Protein AF-A0A7S1DEN4-F1 (afdb_monomer_lite)

InterPro domains:
  IPR036259 MFS transporter superfamily [SSF103473] (35-207)
  IPR039309 Biopterin transporter family [PF03092] (2-130)
  IPR039309 Biopterin transporter family [PTHR31585] (5-153)

Structure (mmCIF, N/CA/C/O backbone):
data_AF-A0A7S1DEN4-F1
#
_entry.id   AF-A0A7S1DEN4-F1
#
loop_
_atom_site.group_PDB
_atom_site.id
_atom_site.type_symbol
_atom_site.label_atom_id
_atom_site.label_alt_id
_atom_site.label_comp_id
_atom_site.label_asym_id
_atom_site.label_entity_id
_atom_site.label_seq_id
_atom_site.pdbx_PDB_ins_code
_atom_site.Cartn_x
_atom_site.Cartn_y
_atom_site.Cartn_z
_atom_site.occupancy
_atom_site.B_iso_or_equiv
_atom_site.auth_seq_id
_atom_site.auth_comp_id
_atom_site.auth_asym_id
_atom_site.auth_atom_id
_atom_site.pdbx_PDB_model_num
ATOM 1 N N . LEU A 1 1 ? 9.734 11.706 -12.135 1.00 51.62 1 LEU A N 1
ATOM 2 C CA . LEU A 1 1 ? 8.332 11.669 -12.622 1.00 51.62 1 LEU A CA 1
ATOM 3 C C . LEU A 1 1 ? 7.651 10.326 -12.420 1.00 51.62 1 LEU A C 1
ATOM 5 O O . LEU A 1 1 ? 6.645 10.281 -11.731 1.00 51.62 1 LEU A O 1
ATOM 9 N N . MET A 1 2 ? 8.182 9.238 -12.982 1.00 60.72 2 MET A N 1
ATOM 10 C CA . MET A 1 2 ? 7.549 7.911 -12.904 1.00 60.72 2 MET A CA 1
ATOM 11 C C . MET A 1 2 ? 7.396 7.382 -11.471 1.00 60.72 2 MET A C 1
ATOM 13 O O . MET A 1 2 ? 6.381 6.773 -11.152 1.00 60.72 2 MET A O 1
ATOM 17 N N . GLY A 1 3 ? 8.324 7.756 -10.583 1.00 64.12 3 GLY A N 1
ATOM 18 C CA . GLY A 1 3 ? 8.219 7.508 -9.142 1.00 64.12 3 GLY A CA 1
ATOM 19 C C . GLY A 1 3 ? 7.031 8.196 -8.450 1.00 64.12 3 GLY A C 1
ATOM 20 O O . GLY A 1 3 ? 6.500 7.667 -7.484 1.00 64.12 3 GLY A O 1
ATOM 21 N N . ALA A 1 4 ? 6.575 9.356 -8.938 1.00 65.38 4 ALA A N 1
ATOM 22 C CA . ALA A 1 4 ? 5.413 10.041 -8.358 1.00 65.38 4 ALA A CA 1
ATOM 23 C C . ALA A 1 4 ? 4.103 9.332 -8.736 1.00 65.38 4 ALA A C 1
ATOM 25 O O . ALA A 1 4 ? 3.190 9.214 -7.919 1.00 65.38 4 ALA A O 1
ATOM 26 N N . ILE A 1 5 ? 4.039 8.798 -9.960 1.00 72.00 5 ILE A N 1
ATOM 27 C CA . ILE A 1 5 ? 2.914 7.982 -10.422 1.00 72.00 5 ILE A CA 1
ATOM 28 C C . ILE A 1 5 ? 2.877 6.674 -9.630 1.00 72.00 5 ILE A C 1
ATOM 30 O O . ILE A 1 5 ? 1.841 6.334 -9.072 1.00 72.00 5 ILE A O 1
ATOM 34 N N . SER A 1 6 ? 4.007 5.977 -9.485 1.00 76.94 6 SER A N 1
ATOM 35 C CA . SER A 1 6 ? 4.041 4.737 -8.704 1.00 76.94 6 SER A CA 1
ATOM 36 C C . SER A 1 6 ? 3.792 4.943 -7.208 1.00 76.94 6 SER A C 1
ATOM 38 O O . SER A 1 6 ? 3.251 4.046 -6.574 1.00 76.94 6 SER A O 1
ATOM 40 N N . ALA A 1 7 ? 4.121 6.110 -6.642 1.00 77.88 7 ALA A N 1
ATOM 41 C CA . ALA A 1 7 ? 3.844 6.443 -5.242 1.00 77.88 7 ALA A CA 1
ATOM 42 C C . ALA A 1 7 ? 2.415 6.968 -4.992 1.00 77.88 7 ALA A C 1
ATOM 44 O O . ALA A 1 7 ? 2.010 7.122 -3.841 1.00 77.88 7 ALA A O 1
ATOM 45 N N . THR A 1 8 ? 1.626 7.208 -6.046 1.00 83.31 8 THR A N 1
ATOM 46 C CA . THR A 1 8 ? 0.233 7.685 -5.945 1.00 83.31 8 THR A CA 1
ATOM 47 C C . THR A 1 8 ? -0.640 6.849 -4.991 1.00 83.31 8 THR A C 1
ATOM 49 O O . THR A 1 8 ? -1.390 7.460 -4.225 1.00 83.31 8 THR A O 1
ATOM 52 N N . PRO A 1 9 ? -0.532 5.501 -4.936 1.00 85.38 9 PRO A N 1
ATOM 53 C CA . PRO A 1 9 ? -1.281 4.674 -3.990 1.00 85.38 9 PRO A CA 1
ATOM 54 C C . PRO A 1 9 ? -1.141 5.086 -2.520 1.00 85.38 9 PRO A C 1
ATOM 56 O O . PRO A 1 9 ? -2.118 5.063 -1.774 1.00 85.38 9 PRO A O 1
ATOM 59 N N . TRP A 1 10 ? 0.045 5.536 -2.111 1.00 85.56 10 TRP A N 1
ATOM 60 C CA . TRP A 1 10 ? 0.297 5.988 -0.743 1.00 85.56 10 TRP A CA 1
ATOM 61 C C . TRP A 1 10 ? -0.462 7.269 -0.401 1.00 85.56 10 TRP A C 1
ATOM 63 O O . TRP A 1 10 ? -0.930 7.428 0.724 1.00 85.56 10 TRP A O 1
ATOM 73 N N . ALA A 1 11 ? -0.630 8.165 -1.374 1.00 83.44 11 ALA A N 1
ATOM 74 C CA . ALA A 1 11 ? -1.365 9.412 -1.190 1.00 83.44 11 ALA A CA 1
ATOM 75 C C . ALA A 1 11 ? -2.890 9.196 -1.186 1.00 83.44 11 ALA A C 1
ATOM 77 O O . ALA A 1 11 ? -3.609 9.861 -0.443 1.00 83.44 11 ALA A O 1
ATOM 78 N N . ILE A 1 12 ? -3.392 8.229 -1.964 1.00 86.81 12 ILE A N 1
ATOM 79 C CA . ILE A 1 12 ? -4.825 7.885 -1.996 1.00 86.81 12 ILE A CA 1
ATOM 80 C C . ILE A 1 12 ? -5.245 6.962 -0.842 1.00 86.81 12 ILE A C 1
ATOM 82 O O . ILE A 1 12 ? -6.435 6.665 -0.730 1.00 86.81 12 ILE A O 1
ATOM 86 N N . LYS A 1 13 ? -4.320 6.514 0.028 1.00 87.25 13 LYS A N 1
ATOM 87 C CA . LYS A 1 13 ? -4.615 5.525 1.081 1.00 87.25 13 LYS A CA 1
ATOM 88 C C . LYS A 1 13 ? -5.817 5.923 1.940 1.00 87.25 13 LYS A C 1
ATOM 90 O O . LYS A 1 13 ? -6.691 5.104 2.188 1.00 87.25 13 LYS A O 1
ATOM 95 N N . GLY A 1 14 ? -5.953 7.206 2.283 1.00 85.19 14 GLY A N 1
ATOM 96 C CA . GLY A 1 14 ? -7.115 7.696 3.032 1.00 85.19 14 GLY A CA 1
ATOM 97 C C . GLY A 1 14 ? -8.456 7.385 2.353 1.00 85.19 14 GLY A C 1
ATOM 98 O O . GLY A 1 14 ? -9.407 6.997 3.025 1.00 85.19 14 GLY A O 1
ATOM 99 N N . ALA A 1 15 ? -8.530 7.495 1.023 1.00 87.69 15 ALA A N 1
ATOM 100 C CA . ALA A 1 15 ? -9.745 7.188 0.269 1.00 87.69 15 ALA A CA 1
ATOM 101 C C . ALA A 1 15 ? -10.024 5.679 0.236 1.00 87.69 15 ALA A C 1
ATOM 103 O O . ALA A 1 15 ? -11.175 5.268 0.363 1.00 87.69 15 ALA A O 1
ATOM 104 N N . ILE A 1 16 ? -8.975 4.855 0.130 1.00 88.56 16 ILE A N 1
ATOM 105 C CA . ILE A 1 16 ? -9.087 3.391 0.208 1.00 88.56 16 ILE A CA 1
ATOM 106 C C . ILE A 1 16 ? -9.681 2.981 1.561 1.00 88.56 16 ILE A C 1
ATOM 108 O O . ILE A 1 16 ? -10.601 2.169 1.590 1.00 88.56 16 ILE A O 1
ATOM 112 N N . GLY A 1 17 ? -9.226 3.601 2.654 1.00 87.44 17 GLY A N 1
ATOM 113 C CA . GLY A 1 17 ? -9.738 3.350 4.006 1.00 87.44 17 GLY A CA 1
ATOM 114 C C . GLY A 1 17 ? -11.220 3.691 4.152 1.00 87.44 17 GLY A C 1
ATOM 115 O O . GLY A 1 17 ? -12.005 2.886 4.647 1.00 87.44 17 GLY A O 1
ATOM 116 N N . VAL A 1 18 ? -11.634 4.852 3.632 1.00 87.75 18 VAL A N 1
ATOM 117 C CA . VAL A 1 18 ? -13.052 5.246 3.610 1.00 87.75 18 VAL A CA 1
ATOM 118 C C . VAL A 1 18 ? -13.895 4.239 2.825 1.00 87.75 18 VAL A C 1
ATOM 120 O O . VAL A 1 18 ? -14.985 3.880 3.265 1.00 87.75 18 VAL A O 1
ATOM 123 N N . VAL A 1 19 ? -13.400 3.757 1.682 1.00 87.75 19 VAL A N 1
ATOM 124 C CA . VAL A 1 19 ? -14.105 2.759 0.866 1.00 87.75 19 VAL A CA 1
ATOM 125 C C . VAL A 1 19 ? -14.211 1.416 1.589 1.00 87.75 19 VAL A C 1
ATOM 127 O O . VAL A 1 19 ? -15.296 0.837 1.601 1.00 87.75 19 VAL A O 1
ATOM 130 N N . SER A 1 20 ? -13.132 0.928 2.206 1.00 87.44 20 SER A N 1
ATOM 131 C CA . SER A 1 20 ? -13.134 -0.353 2.925 1.00 87.44 20 SER A CA 1
ATOM 132 C C . SER A 1 20 ? -14.036 -0.338 4.162 1.00 87.44 20 SER A C 1
ATOM 134 O O . SER A 1 20 ? -14.727 -1.316 4.456 1.00 87.44 20 SER A O 1
ATOM 136 N N . ASP A 1 21 ? -14.085 0.792 4.870 1.00 86.38 21 ASP A N 1
ATOM 137 C CA . ASP A 1 21 ? -14.956 0.940 6.035 1.00 86.38 21 ASP A CA 1
ATOM 138 C C . ASP A 1 21 ? -16.426 1.112 5.621 1.00 86.38 21 ASP A C 1
ATOM 140 O O . ASP A 1 21 ? -17.319 0.587 6.284 1.00 86.38 21 ASP A O 1
ATOM 144 N N . ALA A 1 22 ? -16.699 1.792 4.502 1.00 84.56 22 ALA A N 1
ATOM 145 C CA . ALA A 1 22 ? -18.062 2.018 4.028 1.00 84.56 22 ALA A CA 1
ATOM 146 C C . ALA A 1 22 ? -18.677 0.812 3.309 1.00 84.56 22 ALA A C 1
ATOM 148 O O . ALA A 1 22 ? -19.899 0.671 3.327 1.00 84.56 22 ALA A O 1
ATOM 149 N N . TYR A 1 23 ? -17.882 -0.038 2.654 1.00 86.00 23 TYR A N 1
ATOM 150 C CA . TYR A 1 23 ? -18.390 -1.166 1.874 1.00 86.00 23 TYR A CA 1
ATOM 151 C C . TYR A 1 23 ? -17.723 -2.488 2.284 1.00 86.00 23 TYR A C 1
ATOM 153 O O . TYR A 1 23 ? -16.549 -2.700 1.999 1.00 86.00 23 TYR A O 1
ATOM 161 N N . PRO A 1 24 ? -18.454 -3.431 2.905 1.00 84.31 24 PRO A N 1
ATOM 162 C CA . PRO A 1 24 ? -17.909 -4.742 3.225 1.00 84.31 24 PRO A CA 1
ATOM 163 C C . PRO A 1 24 ? -17.879 -5.642 1.983 1.00 84.31 24 PRO A C 1
ATOM 165 O O . PRO A 1 24 ? -18.891 -6.224 1.576 1.00 84.31 24 PRO A O 1
ATOM 168 N N . LEU A 1 25 ? -16.697 -5.819 1.395 1.00 81.81 25 LEU A N 1
ATOM 169 C CA . LEU A 1 25 ? -16.490 -6.730 0.272 1.00 81.81 25 LEU A CA 1
ATOM 170 C C . LEU A 1 25 ? -16.516 -8.190 0.761 1.00 81.81 25 LEU A C 1
ATOM 172 O O . LEU A 1 25 ? -15.849 -8.547 1.728 1.00 81.81 25 LEU A O 1
ATOM 176 N N . LEU A 1 26 ? -17.304 -9.059 0.118 1.00 78.12 26 LEU A N 1
ATOM 177 C CA . LEU A 1 26 ? -17.472 -10.478 0.506 1.00 78.12 26 LEU A CA 1
ATOM 178 C C . LEU A 1 26 ? -17.896 -10.697 1.981 1.00 78.12 26 LEU A C 1
ATOM 180 O O . LEU A 1 26 ? -17.748 -11.791 2.529 1.00 78.12 26 LEU A O 1
ATOM 184 N N . GLY A 1 27 ? -18.475 -9.672 2.618 1.00 75.69 27 GLY A N 1
ATOM 185 C CA . GLY A 1 27 ? -18.885 -9.702 4.023 1.00 75.69 27 GLY A CA 1
ATOM 186 C C . GLY A 1 27 ? -17.762 -9.426 5.027 1.00 75.69 27 GLY A C 1
ATOM 187 O O . GLY A 1 27 ? -17.975 -9.660 6.210 1.00 75.69 27 GLY A O 1
ATOM 188 N N . TYR A 1 28 ? -16.605 -8.938 4.578 1.00 80.31 28 TYR A N 1
ATOM 189 C CA . TYR A 1 28 ? -15.490 -8.483 5.414 1.00 80.31 28 TYR A CA 1
ATOM 190 C C . TYR A 1 28 ? -15.140 -7.038 5.049 1.00 80.31 28 TYR A C 1
ATOM 192 O O . TYR A 1 28 ? -15.218 -6.667 3.879 1.00 80.31 28 TYR A O 1
ATOM 200 N N . HIS A 1 29 ? -14.760 -6.222 6.031 1.00 79.25 29 HIS A N 1
ATOM 201 C CA . HIS A 1 29 ? -14.374 -4.830 5.775 1.00 79.25 29 HIS A CA 1
ATOM 202 C C . HIS A 1 29 ? -12.907 -4.702 5.368 1.00 79.25 29 HIS A C 1
ATOM 204 O O . HIS A 1 29 ? -12.557 -3.796 4.624 1.00 79.25 29 HIS A O 1
ATOM 210 N N . LYS A 1 30 ? -12.038 -5.606 5.836 1.00 85.38 30 LYS A N 1
ATOM 211 C CA . LYS A 1 30 ? -10.584 -5.468 5.687 1.00 85.38 30 LYS A CA 1
ATOM 212 C C . LYS A 1 30 ? -9.963 -6.693 5.017 1.00 85.38 30 LYS A C 1
ATOM 214 O O . LYS A 1 30 ? -9.248 -6.551 4.028 1.00 85.38 30 LYS A O 1
ATOM 219 N N . SER A 1 31 ? -10.287 -7.905 5.476 1.00 85.81 31 SER A N 1
ATOM 220 C CA . SER A 1 31 ? -9.635 -9.136 4.984 1.00 85.81 31 SER A CA 1
ATOM 221 C C . SER A 1 31 ? -9.841 -9.389 3.488 1.00 85.81 31 SER A C 1
ATOM 223 O O . SER A 1 31 ? -8.920 -9.803 2.790 1.00 85.81 31 SER A O 1
ATOM 225 N N . SER A 1 32 ? -11.046 -9.143 2.975 1.00 86.38 32 SER A N 1
ATOM 226 C CA . SER A 1 32 ? -11.383 -9.333 1.558 1.00 86.38 32 SER A CA 1
ATOM 227 C C . SER A 1 32 ? -10.615 -8.377 0.648 1.00 86.38 32 SER A C 1
ATOM 229 O O . SER A 1 32 ? -10.106 -8.799 -0.387 1.00 86.38 32 SER A O 1
ATOM 231 N N . TYR A 1 33 ? -10.476 -7.117 1.062 1.00 88.94 33 TYR A N 1
ATOM 232 C CA . TYR A 1 33 ? -9.681 -6.122 0.350 1.00 88.94 33 TYR A CA 1
ATOM 233 C C . TYR A 1 33 ? -8.208 -6.511 0.303 1.00 88.94 33 TYR A C 1
ATOM 235 O O . TYR A 1 33 ? -7.644 -6.513 -0.787 1.00 88.94 33 TYR A O 1
ATOM 243 N N . ILE A 1 34 ? -7.622 -6.913 1.440 1.00 89.62 34 ILE A N 1
ATOM 244 C CA . ILE A 1 34 ? -6.228 -7.384 1.508 1.00 89.62 34 ILE A CA 1
ATOM 245 C C . ILE A 1 34 ? -6.004 -8.555 0.545 1.00 89.62 34 ILE A C 1
ATOM 247 O O . ILE A 1 34 ? -5.053 -8.536 -0.226 1.00 89.62 34 ILE A O 1
ATOM 251 N N . LEU A 1 35 ? -6.899 -9.548 0.525 1.00 90.06 35 LEU A N 1
ATOM 252 C CA . LEU A 1 35 ? -6.774 -10.686 -0.392 1.00 90.06 35 LEU A CA 1
ATOM 253 C C . LEU A 1 35 ? -6.844 -10.258 -1.863 1.00 90.06 35 LEU A C 1
ATOM 255 O O . LEU A 1 35 ? -6.043 -10.720 -2.673 1.00 90.06 35 LEU A O 1
ATOM 259 N N . CYS A 1 36 ? -7.776 -9.370 -2.219 1.00 90.81 36 CYS A N 1
ATOM 260 C CA . CYS A 1 36 ? -7.908 -8.882 -3.589 1.00 90.81 36 CYS A CA 1
ATOM 261 C C . CYS A 1 36 ? -6.662 -8.116 -4.047 1.00 90.81 36 CYS A C 1
ATOM 263 O O . CYS A 1 36 ? -6.140 -8.397 -5.126 1.00 90.81 36 CYS A O 1
ATOM 265 N N . VAL A 1 37 ? -6.171 -7.173 -3.239 1.00 92.12 37 VAL A N 1
ATOM 266 C CA . VAL A 1 37 ? -4.985 -6.388 -3.608 1.00 92.12 37 VAL A CA 1
ATOM 267 C C . VAL A 1 37 ? -3.716 -7.231 -3.596 1.00 92.12 37 VAL A C 1
ATOM 269 O O . VAL A 1 37 ? -2.866 -7.016 -4.453 1.00 92.12 37 VAL A O 1
ATOM 272 N N . ALA A 1 38 ? -3.622 -8.235 -2.718 1.00 91.88 38 ALA A N 1
ATOM 273 C CA . ALA A 1 38 ? -2.491 -9.155 -2.678 1.00 91.88 38 ALA A CA 1
ATOM 274 C C . ALA A 1 38 ? -2.361 -9.963 -3.971 1.00 91.88 38 ALA A C 1
ATOM 276 O O . ALA A 1 38 ? -1.273 -10.085 -4.527 1.00 91.88 38 ALA A O 1
ATOM 277 N N . VAL A 1 39 ? -3.477 -10.462 -4.513 1.00 92.31 39 VAL A N 1
ATOM 278 C CA . VAL A 1 39 ? -3.475 -11.163 -5.807 1.00 92.31 39 VAL A CA 1
ATOM 279 C C . VAL A 1 39 ? -3.039 -10.227 -6.936 1.00 92.31 39 VAL A C 1
ATOM 281 O O . VAL A 1 39 ? -2.217 -10.609 -7.768 1.00 92.31 39 VAL A O 1
ATOM 284 N N . VAL A 1 40 ? -3.563 -8.997 -6.960 1.00 92.69 40 VAL A N 1
ATOM 285 C CA . VAL A 1 40 ? -3.251 -8.012 -8.008 1.00 92.69 40 VAL A CA 1
ATOM 286 C C . VAL A 1 40 ? -1.785 -7.580 -7.958 1.00 92.69 40 VAL A C 1
ATOM 288 O O . VAL A 1 40 ? -1.119 -7.569 -8.992 1.00 92.69 40 VAL A O 1
ATOM 291 N N . GLY A 1 41 ? -1.262 -7.243 -6.780 1.00 90.12 41 GLY A N 1
ATOM 292 C CA . GLY A 1 41 ? 0.120 -6.796 -6.644 1.00 90.12 41 GLY A CA 1
ATOM 293 C C . GLY A 1 41 ? 1.133 -7.935 -6.778 1.00 90.12 41 GLY A C 1
ATOM 294 O O . GLY A 1 41 ? 2.137 -7.757 -7.466 1.00 90.12 41 GLY A O 1
ATOM 295 N N . THR A 1 42 ? 0.822 -9.147 -6.303 1.00 91.94 42 THR A N 1
ATOM 296 C CA . THR A 1 42 ? 1.636 -10.346 -6.581 1.00 91.94 42 THR A CA 1
ATOM 297 C C . THR A 1 42 ? 1.716 -10.617 -8.085 1.00 91.94 42 THR A C 1
ATOM 299 O O . THR A 1 42 ? 2.799 -10.891 -8.606 1.00 91.94 42 THR A O 1
ATOM 302 N N . ALA A 1 43 ? 0.599 -10.497 -8.814 1.00 92.38 43 ALA A N 1
ATOM 303 C CA . ALA A 1 43 ? 0.605 -10.614 -10.270 1.00 92.38 43 ALA A CA 1
ATOM 304 C C . ALA A 1 43 ? 1.451 -9.509 -10.924 1.00 92.38 43 ALA A C 1
ATOM 306 O O . ALA A 1 43 ? 2.218 -9.791 -11.841 1.00 92.38 43 ALA A O 1
ATOM 307 N N . ALA A 1 44 ? 1.381 -8.270 -10.427 1.00 91.31 44 ALA A N 1
ATOM 308 C CA . ALA A 1 44 ? 2.218 -7.175 -10.914 1.00 91.31 44 ALA A CA 1
ATOM 309 C C . ALA A 1 44 ? 3.717 -7.418 -10.658 1.00 91.31 44 ALA A C 1
ATOM 311 O O . ALA A 1 44 ? 4.525 -7.181 -11.555 1.00 91.31 44 ALA A O 1
ATOM 312 N N . PHE A 1 45 ? 4.094 -7.956 -9.492 1.00 90.19 45 PHE A N 1
ATOM 313 C CA . PHE A 1 45 ? 5.466 -8.389 -9.205 1.00 90.19 45 PHE A CA 1
ATOM 314 C C . PHE A 1 45 ? 5.919 -9.518 -10.135 1.00 90.19 45 PHE A C 1
ATOM 316 O O . PHE A 1 45 ? 7.042 -9.479 -10.633 1.00 90.19 45 PHE A O 1
ATOM 323 N N . ALA A 1 46 ? 5.053 -10.492 -10.423 1.00 90.50 46 ALA A N 1
ATOM 324 C CA . ALA A 1 46 ? 5.371 -11.583 -11.342 1.00 90.50 46 ALA A CA 1
ATOM 325 C C . ALA A 1 46 ? 5.570 -11.078 -12.780 1.00 90.50 46 ALA A C 1
ATOM 327 O O . ALA A 1 46 ? 6.493 -11.513 -13.468 1.00 90.50 46 ALA A O 1
ATOM 328 N N . LEU A 1 47 ? 4.757 -10.113 -13.220 1.00 90.44 47 LEU A N 1
ATOM 329 C CA . LEU A 1 47 ? 4.927 -9.447 -14.512 1.00 90.44 47 LEU A CA 1
ATOM 330 C C . LEU A 1 47 ? 6.221 -8.621 -14.558 1.00 90.44 47 LEU A C 1
ATOM 332 O O . LEU A 1 47 ? 6.929 -8.688 -15.557 1.00 90.44 47 LEU A O 1
ATOM 336 N N . LEU A 1 48 ? 6.567 -7.906 -13.480 1.00 87.38 48 LEU A N 1
ATOM 337 C CA . LEU A 1 48 ? 7.846 -7.189 -13.346 1.00 87.38 48 LEU A CA 1
ATOM 338 C C . LEU A 1 48 ? 9.060 -8.127 -13.412 1.00 87.38 48 LEU A C 1
ATOM 340 O O . LEU A 1 48 ? 10.106 -7.746 -13.931 1.00 87.38 48 LEU A O 1
ATOM 344 N N . ALA A 1 49 ? 8.920 -9.342 -12.882 1.00 86.81 49 ALA A N 1
ATOM 345 C CA . ALA A 1 49 ? 9.976 -10.344 -12.838 1.00 86.81 49 ALA A CA 1
ATOM 346 C C . ALA A 1 49 ? 10.134 -11.128 -14.157 1.00 86.81 49 ALA A C 1
ATOM 348 O O . ALA A 1 49 ? 11.236 -11.572 -14.479 1.00 86.81 49 ALA A O 1
ATOM 349 N N . GLY A 1 50 ? 9.037 -11.339 -14.893 1.00 84.25 50 GLY A N 1
ATOM 350 C CA . GLY A 1 50 ? 8.998 -12.201 -16.079 1.00 84.25 50 GLY A CA 1
ATOM 351 C C . GLY A 1 50 ? 8.989 -11.478 -17.427 1.00 84.25 50 GLY A C 1
ATOM 352 O O . GLY A 1 50 ? 9.370 -12.082 -18.428 1.00 84.25 50 GLY A O 1
ATOM 353 N N . LEU A 1 51 ? 8.548 -10.217 -17.486 1.00 84.00 51 LEU A N 1
ATOM 354 C CA . LEU A 1 51 ? 8.512 -9.448 -18.731 1.00 84.00 51 LEU A CA 1
ATOM 355 C C . LEU A 1 51 ? 9.759 -8.583 -18.890 1.00 84.00 51 LEU A C 1
ATOM 357 O O . LEU A 1 51 ? 10.219 -7.938 -17.948 1.00 84.00 51 LEU A O 1
ATOM 361 N N . ASP A 1 52 ? 10.256 -8.513 -20.124 1.00 79.69 52 ASP A N 1
ATOM 362 C CA . ASP A 1 52 ? 11.294 -7.557 -20.483 1.00 79.69 52 ASP A CA 1
ATOM 363 C C . ASP A 1 52 ? 10.665 -6.170 -20.666 1.00 79.69 52 ASP A C 1
ATOM 365 O O . ASP A 1 52 ? 9.842 -5.937 -21.561 1.00 79.69 52 ASP A O 1
ATOM 369 N N . ILE A 1 53 ? 10.971 -5.253 -19.748 1.00 78.56 53 ILE A N 1
ATOM 370 C CA . ILE A 1 53 ? 10.283 -3.966 -19.665 1.00 78.56 53 ILE A CA 1
ATOM 371 C C . ILE A 1 53 ? 10.959 -2.970 -20.597 1.00 78.56 53 ILE A C 1
ATOM 373 O O . ILE A 1 53 ? 11.856 -2.226 -20.218 1.00 78.56 53 ILE A O 1
ATOM 377 N N . SER A 1 54 ? 10.470 -2.933 -21.831 1.00 74.44 54 SER A N 1
ATOM 378 C CA . SER A 1 54 ? 10.953 -2.024 -22.873 1.00 74.44 54 SER A CA 1
ATOM 379 C C . SER A 1 54 ? 10.396 -0.600 -22.761 1.00 74.44 54 SER A C 1
ATOM 381 O O . SER A 1 54 ? 10.968 0.334 -23.320 1.00 74.44 54 SER A O 1
ATOM 383 N N . SER A 1 55 ? 9.286 -0.409 -22.035 1.00 81.62 55 SER A N 1
ATOM 384 C CA . SER A 1 55 ? 8.623 0.890 -21.880 1.00 81.62 55 SER A CA 1
ATOM 385 C C . SER A 1 55 ? 8.640 1.373 -20.425 1.00 81.62 55 SER A C 1
ATOM 387 O O . SER A 1 55 ? 8.062 0.711 -19.555 1.00 81.62 55 SER A O 1
ATOM 389 N N . PRO A 1 56 ? 9.190 2.571 -20.145 1.00 78.69 56 PRO A N 1
ATOM 390 C CA . PRO A 1 56 ? 9.152 3.172 -18.810 1.00 78.69 56 PRO A CA 1
ATOM 391 C C . PRO A 1 56 ? 7.718 3.376 -18.278 1.00 78.69 56 PRO A C 1
ATOM 393 O O . PRO A 1 56 ? 7.455 3.289 -17.074 1.00 78.69 56 PRO A O 1
ATOM 396 N N . THR A 1 57 ? 6.748 3.585 -19.173 1.00 79.38 57 THR A N 1
ATOM 397 C CA . THR A 1 57 ? 5.327 3.716 -18.816 1.00 79.38 57 THR A CA 1
ATOM 398 C C . THR A 1 57 ? 4.769 2.404 -18.275 1.00 79.38 57 THR A C 1
ATOM 400 O O . THR A 1 57 ? 4.064 2.405 -17.268 1.00 79.38 57 THR A O 1
ATOM 403 N N . MET A 1 58 ? 5.139 1.276 -18.889 1.00 82.94 58 MET A N 1
ATOM 404 C CA . MET A 1 58 ? 4.733 -0.050 -18.422 1.00 82.94 58 MET A CA 1
ATOM 405 C C . MET A 1 58 ? 5.318 -0.355 -17.038 1.00 82.94 58 MET A C 1
ATOM 407 O O . MET A 1 58 ? 4.582 -0.804 -16.162 1.00 82.94 58 MET A O 1
ATOM 411 N N . ALA A 1 59 ? 6.596 -0.019 -16.805 1.00 84.94 59 ALA A N 1
ATOM 412 C CA . ALA A 1 59 ? 7.212 -0.126 -15.479 1.00 84.94 59 ALA A CA 1
ATOM 413 C C . ALA A 1 59 ? 6.406 0.653 -14.430 1.00 84.94 59 ALA A C 1
ATOM 415 O O . ALA A 1 59 ? 6.075 0.126 -13.373 1.00 84.94 59 ALA A O 1
ATOM 416 N N . SER A 1 60 ? 6.046 1.898 -14.746 1.00 84.25 60 SER A N 1
ATOM 417 C CA . SER A 1 60 ? 5.322 2.793 -13.834 1.00 84.25 60 SER A CA 1
ATOM 418 C C . SER A 1 60 ? 3.952 2.250 -13.441 1.00 84.25 60 SER A C 1
ATOM 420 O O . SER A 1 60 ? 3.569 2.341 -12.277 1.00 84.25 60 SER A O 1
ATOM 422 N N . VAL A 1 61 ? 3.223 1.667 -14.396 1.00 85.44 61 VAL A N 1
ATOM 423 C CA . VAL A 1 61 ? 1.909 1.058 -14.151 1.00 85.44 61 VAL A CA 1
ATOM 424 C C . VAL A 1 61 ? 2.040 -0.191 -13.280 1.00 85.44 61 VAL A C 1
ATOM 426 O O . VAL A 1 61 ? 1.284 -0.352 -12.326 1.00 85.44 61 VAL A O 1
ATOM 429 N N . LEU A 1 62 ? 3.020 -1.056 -13.548 1.00 89.56 62 LEU A N 1
ATOM 430 C CA . LEU A 1 62 ? 3.251 -2.235 -12.710 1.00 89.56 62 LEU A CA 1
ATOM 431 C C . LEU A 1 62 ? 3.679 -1.837 -11.292 1.00 89.56 62 LEU A C 1
ATOM 433 O O . LEU A 1 62 ? 3.153 -2.377 -10.321 1.00 89.56 62 LEU A O 1
ATOM 437 N N . PHE A 1 63 ? 4.550 -0.833 -11.159 1.00 89.44 63 PHE A N 1
ATOM 438 C CA . PHE A 1 63 ? 4.920 -0.279 -9.859 1.00 89.44 63 PHE A CA 1
ATOM 439 C C . PHE A 1 63 ? 3.751 0.392 -9.138 1.00 89.44 63 PHE A C 1
ATOM 441 O O . PHE A 1 63 ? 3.700 0.362 -7.912 1.00 89.44 63 PHE A O 1
ATOM 448 N N . PHE A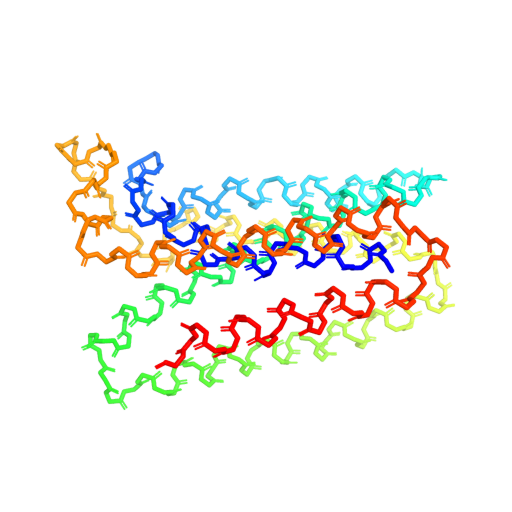 1 64 ? 2.808 0.994 -9.861 1.00 89.62 64 PHE A N 1
ATOM 449 C CA . PHE A 1 64 ? 1.581 1.504 -9.258 1.00 89.62 64 PHE A CA 1
ATOM 450 C C . PHE A 1 64 ? 0.785 0.365 -8.612 1.00 89.62 64 PHE A C 1
ATOM 452 O O . PHE A 1 64 ? 0.372 0.498 -7.465 1.00 89.62 64 PHE A O 1
ATOM 459 N N . PHE A 1 65 ? 0.618 -0.774 -9.289 1.00 91.06 65 PHE A N 1
ATOM 460 C CA . PHE A 1 65 ? -0.110 -1.914 -8.721 1.00 91.06 65 PHE A CA 1
ATOM 461 C C . PHE A 1 65 ? 0.606 -2.560 -7.530 1.00 91.06 65 PHE A C 1
ATOM 463 O O . PHE A 1 65 ? -0.054 -2.910 -6.553 1.00 91.06 65 PHE A O 1
ATOM 470 N N . THR A 1 66 ? 1.936 -2.668 -7.557 1.00 90.94 66 THR A N 1
ATOM 471 C CA . THR A 1 66 ? 2.686 -3.178 -6.397 1.00 90.94 66 THR A CA 1
ATOM 472 C C . THR A 1 66 ? 2.614 -2.220 -5.209 1.00 90.94 66 THR A C 1
ATOM 474 O O . THR A 1 66 ? 2.363 -2.647 -4.086 1.00 90.94 66 THR A O 1
ATOM 477 N N . ASN A 1 67 ? 2.733 -0.907 -5.434 1.00 91.25 67 ASN A N 1
ATOM 478 C CA . ASN A 1 67 ? 2.531 0.084 -4.371 1.00 91.25 67 ASN A CA 1
ATOM 479 C C . ASN A 1 67 ? 1.081 0.111 -3.874 1.00 91.25 67 ASN A C 1
ATOM 481 O O . ASN A 1 67 ? 0.847 0.398 -2.705 1.00 91.25 67 ASN A O 1
ATOM 485 N N . PHE A 1 68 ? 0.110 -0.200 -4.733 1.00 91.19 68 PHE A N 1
ATOM 486 C CA . PHE A 1 68 ? -1.297 -0.293 -4.357 1.00 91.19 68 PHE A CA 1
ATOM 487 C C . PHE A 1 68 ? -1.577 -1.457 -3.412 1.00 91.19 68 PHE A C 1
ATOM 489 O O . PHE A 1 68 ? -2.287 -1.266 -2.425 1.00 91.19 68 PHE A O 1
ATOM 496 N N . GLU A 1 69 ? -0.976 -2.622 -3.656 1.00 93.25 69 GLU A N 1
ATOM 497 C CA . GLU A 1 69 ? -0.983 -3.731 -2.701 1.00 93.25 69 GLU A CA 1
ATOM 498 C C . GLU A 1 69 ? -0.373 -3.306 -1.365 1.00 93.25 69 GLU A C 1
ATOM 500 O O . GLU A 1 69 ? -1.046 -3.388 -0.338 1.00 93.25 69 GLU A O 1
ATOM 505 N N . ILE A 1 70 ? 0.863 -2.797 -1.379 1.00 91.25 70 ILE A N 1
ATOM 506 C CA . ILE A 1 70 ? 1.596 -2.469 -0.150 1.00 91.25 70 ILE A CA 1
ATOM 507 C C . ILE A 1 70 ? 0.845 -1.408 0.667 1.00 91.25 70 ILE A C 1
ATOM 509 O O . ILE A 1 70 ? 0.597 -1.620 1.851 1.00 91.25 70 ILE A O 1
ATOM 513 N N . ALA A 1 71 ? 0.428 -0.304 0.040 1.00 91.75 71 ALA A N 1
ATOM 514 C CA . ALA A 1 71 ? -0.259 0.794 0.722 1.00 91.75 71 ALA A CA 1
ATOM 515 C C . ALA A 1 71 ? -1.627 0.377 1.285 1.00 91.75 71 ALA A C 1
ATOM 517 O O . ALA A 1 71 ? -2.023 0.839 2.355 1.00 91.75 71 ALA A O 1
ATOM 518 N N . THR A 1 72 ? -2.356 -0.498 0.584 1.00 91.50 72 THR A N 1
ATOM 519 C CA . THR A 1 72 ? -3.657 -0.993 1.057 1.00 91.50 72 THR A CA 1
ATOM 520 C C . THR A 1 72 ? -3.486 -1.990 2.202 1.00 91.50 72 THR A C 1
ATOM 522 O O . THR A 1 72 ? -4.197 -1.901 3.201 1.00 91.50 72 THR A O 1
ATOM 525 N N . CYS A 1 73 ? -2.534 -2.921 2.091 1.00 91.25 73 CYS A N 1
ATOM 526 C CA . CYS A 1 73 ? -2.217 -3.875 3.153 1.00 91.25 73 CYS A CA 1
ATOM 527 C C . CYS A 1 73 ? -1.762 -3.162 4.430 1.00 91.25 73 CYS A C 1
ATOM 529 O O . CYS A 1 73 ? -2.276 -3.476 5.504 1.00 91.25 73 CYS A O 1
ATOM 531 N N . ASP A 1 74 ? -0.856 -2.187 4.298 1.00 91.88 74 ASP A N 1
ATOM 532 C CA . ASP A 1 74 ? -0.398 -1.323 5.387 1.00 91.88 74 ASP A CA 1
ATOM 533 C C . ASP A 1 74 ? -1.595 -0.658 6.073 1.00 91.88 74 ASP A C 1
ATOM 535 O O . ASP A 1 74 ? -1.912 -0.995 7.212 1.00 91.88 74 ASP A O 1
ATOM 539 N N . LEU A 1 75 ? -2.360 0.157 5.339 1.00 92.69 75 LEU A N 1
ATOM 540 C CA . LEU A 1 75 ? -3.505 0.902 5.866 1.00 92.69 75 LEU A CA 1
ATOM 541 C C . LEU A 1 75 ? -4.530 0.025 6.599 1.00 92.69 75 LEU A C 1
ATOM 543 O O . LEU A 1 75 ? -5.033 0.404 7.657 1.00 92.69 75 LEU A O 1
ATOM 547 N N . LEU A 1 76 ? -4.891 -1.127 6.034 1.00 90.94 76 LEU A N 1
ATOM 548 C CA . LEU A 1 76 ? -5.906 -1.997 6.630 1.00 90.94 76 LEU A CA 1
ATOM 549 C C . LEU A 1 76 ? -5.383 -2.696 7.890 1.00 90.94 76 LEU A C 1
ATOM 551 O O . LEU A 1 76 ? -6.146 -2.898 8.842 1.00 90.94 76 LEU A O 1
ATOM 555 N N . CYS A 1 77 ? -4.085 -3.009 7.935 1.00 90.00 77 CYS A N 1
ATOM 556 C CA . CYS A 1 77 ? -3.426 -3.448 9.160 1.00 90.00 77 CYS A CA 1
ATOM 557 C C . CYS A 1 77 ? -3.380 -2.312 10.192 1.00 90.00 77 CYS A C 1
ATOM 559 O O . CYS A 1 77 ? -3.700 -2.570 11.355 1.00 90.00 77 CYS A O 1
ATOM 561 N N . GLU A 1 78 ? -3.086 -1.072 9.768 1.00 90.25 78 GLU A N 1
ATOM 562 C CA . GLU A 1 78 ? -3.131 0.127 10.616 1.00 90.25 78 GLU A CA 1
ATOM 563 C C . GLU A 1 78 ? -4.498 0.325 11.255 1.00 90.25 78 GLU A C 1
ATOM 565 O O . GLU A 1 78 ? -4.602 0.453 12.476 1.00 90.25 78 GLU A O 1
ATOM 570 N N . GLY A 1 79 ? -5.561 0.245 10.456 1.00 88.38 79 GLY A N 1
ATOM 571 C CA . GLY A 1 79 ? -6.928 0.314 10.956 1.00 88.38 79 GLY A CA 1
ATOM 572 C C . GLY A 1 79 ? -7.213 -0.771 11.995 1.00 88.38 79 GLY A C 1
ATOM 573 O O . GLY A 1 79 ? -7.793 -0.492 13.045 1.00 88.38 79 GLY A O 1
ATOM 574 N N . LYS A 1 80 ? -6.757 -2.009 11.758 1.00 87.94 80 LYS A N 1
ATOM 575 C CA . LYS A 1 80 ? -7.059 -3.124 12.661 1.00 87.94 80 LYS A CA 1
ATOM 576 C C . LYS A 1 80 ? -6.297 -3.066 13.978 1.00 87.94 80 LYS A C 1
ATOM 578 O O . LYS A 1 80 ? -6.860 -3.382 15.028 1.00 87.94 80 LYS A O 1
ATOM 583 N N . TYR A 1 81 ? -5.021 -2.690 13.956 1.00 87.94 81 TYR A N 1
ATOM 584 C CA . TYR A 1 81 ? -4.306 -2.506 15.211 1.00 87.94 81 TYR A CA 1
ATOM 585 C C . TYR A 1 81 ? -4.777 -1.240 15.935 1.00 87.94 81 TYR A C 1
ATOM 587 O O . TYR A 1 81 ? -4.830 -1.262 17.159 1.00 87.94 81 TYR A O 1
ATOM 595 N N . ALA A 1 82 ? -5.202 -0.183 15.230 1.00 88.12 82 ALA A N 1
ATOM 596 C CA . ALA A 1 82 ? -5.777 1.011 15.851 1.00 88.12 82 ALA A CA 1
ATOM 597 C C . ALA A 1 82 ? -7.072 0.692 16.619 1.00 88.12 82 ALA A C 1
ATOM 599 O O . ALA A 1 82 ? -7.238 1.161 17.745 1.00 88.12 82 ALA A O 1
ATOM 600 N N . GLU A 1 83 ? -7.937 -0.177 16.078 1.00 86.88 83 GLU A N 1
ATOM 601 C CA . GLU A 1 83 ? -9.084 -0.740 16.814 1.00 86.88 83 GLU A CA 1
ATOM 602 C C . GLU A 1 83 ? -8.623 -1.423 18.118 1.00 86.88 83 GLU A C 1
ATOM 604 O O . GLU A 1 83 ? -9.112 -1.105 19.203 1.00 86.88 83 GLU A O 1
ATOM 609 N N . LYS A 1 84 ? -7.605 -2.296 18.051 1.00 85.38 84 LYS A N 1
ATOM 610 C CA . LYS A 1 84 ? -7.054 -2.987 19.236 1.00 85.38 84 LYS A CA 1
ATOM 611 C C . LYS A 1 84 ? -6.398 -2.039 20.244 1.00 85.38 84 LYS A C 1
ATOM 613 O O . LYS A 1 84 ? -6.437 -2.295 21.449 1.00 85.38 84 LYS A O 1
ATOM 618 N N . MET A 1 85 ? -5.783 -0.953 19.781 1.00 87.00 85 MET A N 1
ATOM 619 C CA . MET A 1 85 ? -5.210 0.077 20.649 1.00 87.00 85 MET A CA 1
ATOM 620 C C . MET A 1 85 ? -6.298 0.800 21.445 1.00 87.00 85 MET A C 1
ATOM 622 O O . MET A 1 85 ? -6.075 1.107 22.615 1.00 87.00 85 MET A O 1
ATOM 626 N N . GLN A 1 86 ? -7.472 1.038 20.847 1.00 85.56 86 GLN A N 1
ATOM 627 C CA . GLN A 1 86 ? -8.616 1.618 21.557 1.00 85.56 86 GLN A CA 1
ATOM 628 C C . GLN A 1 86 ? -9.193 0.653 22.600 1.00 85.56 86 GLN A C 1
ATOM 630 O O . GLN A 1 86 ? -9.551 1.084 23.694 1.00 85.56 86 GLN A O 1
ATOM 635 N N . GLU A 1 87 ? -9.219 -0.651 22.310 1.00 85.88 87 GLU A N 1
ATOM 636 C CA . GLU A 1 87 ? -9.631 -1.675 23.281 1.00 85.88 87 GLU A CA 1
ATOM 637 C C . GLU A 1 87 ? -8.659 -1.789 24.470 1.00 85.88 87 GLU A C 1
ATOM 639 O O . GLU A 1 87 ? -9.080 -2.039 25.602 1.00 85.88 87 GLU A O 1
ATOM 644 N N . LYS A 1 88 ? -7.349 -1.609 24.236 1.00 84.44 88 LYS A N 1
ATOM 645 C CA . LYS A 1 88 ? -6.297 -1.691 25.269 1.00 84.44 88 LYS A CA 1
ATOM 646 C C . LYS A 1 88 ? -5.358 -0.471 25.245 1.00 84.44 88 LYS A C 1
ATOM 648 O O . LYS A 1 88 ? -4.189 -0.602 24.864 1.00 84.44 88 LYS A O 1
ATOM 653 N N . PRO A 1 89 ? -5.799 0.693 25.763 1.00 78.00 89 PRO A N 1
ATOM 654 C CA . PRO A 1 89 ? -5.058 1.954 25.642 1.00 78.00 89 PRO A CA 1
ATOM 655 C C . PRO A 1 89 ? -3.667 1.931 26.287 1.00 78.00 89 PRO A C 1
ATOM 657 O O . PRO A 1 89 ? -2.732 2.545 25.781 1.00 78.00 89 PRO A O 1
ATOM 660 N N . LYS A 1 90 ? -3.503 1.181 27.387 1.00 79.38 90 LYS A N 1
ATOM 661 C CA . LYS A 1 90 ? -2.245 1.115 28.156 1.00 79.38 90 LYS A CA 1
ATOM 662 C C . LYS A 1 90 ? -1.057 0.564 27.360 1.00 79.38 90 LYS A C 1
ATOM 664 O O . LYS A 1 90 ? 0.077 0.874 27.696 1.00 79.38 90 LYS A O 1
ATOM 669 N N . THR A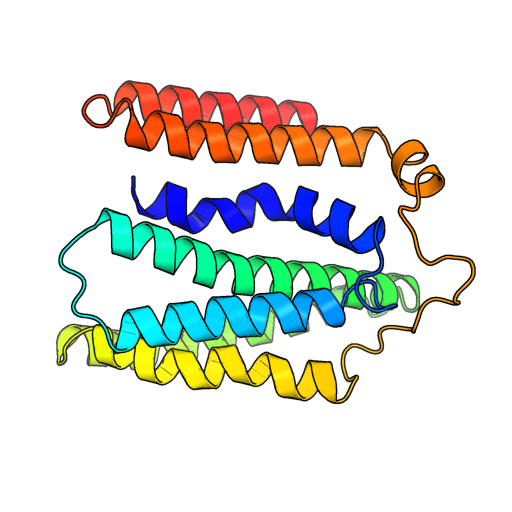 1 91 ? -1.308 -0.252 26.338 1.00 80.31 91 THR A N 1
ATOM 670 C CA . THR A 1 91 ? -0.269 -0.896 25.513 1.00 80.31 91 THR A CA 1
ATOM 671 C C . THR A 1 91 ? -0.307 -0.431 24.059 1.00 80.31 91 THR A C 1
ATOM 673 O O . THR A 1 91 ? 0.357 -1.020 23.208 1.00 80.31 91 THR A O 1
ATOM 676 N N . GLY A 1 92 ? -1.104 0.598 23.748 1.00 77.50 92 GLY A N 1
ATOM 677 C CA . GLY A 1 92 ? -1.356 0.995 22.369 1.00 77.50 92 GLY A CA 1
ATOM 678 C C . GLY A 1 92 ? -0.108 1.522 21.658 1.00 77.50 92 GLY A C 1
ATOM 679 O O . GLY A 1 92 ? 0.210 1.078 20.559 1.00 77.50 92 GLY A O 1
ATOM 680 N N . SER A 1 93 ? 0.650 2.411 22.306 1.00 81.31 93 SER A N 1
ATOM 681 C CA . SER A 1 93 ? 1.889 2.966 21.738 1.00 81.31 93 SER A CA 1
ATOM 682 C C . SER A 1 93 ? 2.954 1.893 21.493 1.00 81.31 93 SER A C 1
ATOM 684 O O . SER A 1 93 ? 3.606 1.900 20.452 1.00 81.31 93 SER A O 1
ATOM 686 N N . THR A 1 94 ? 3.079 0.919 22.400 1.00 86.31 94 THR A N 1
ATOM 687 C CA . THR A 1 94 ? 4.008 -0.213 22.260 1.00 86.31 94 THR A CA 1
ATOM 688 C C . THR A 1 94 ? 3.696 -1.064 21.029 1.00 86.31 94 THR A C 1
ATOM 690 O O . THR A 1 94 ? 4.619 -1.550 20.381 1.00 86.31 94 THR A O 1
ATOM 693 N N . MET A 1 95 ? 2.416 -1.220 20.675 1.00 84.62 95 MET A N 1
ATOM 694 C CA . MET A 1 95 ? 1.999 -1.979 19.492 1.00 84.62 95 MET A CA 1
ATOM 695 C C . MET A 1 95 ? 2.490 -1.320 18.199 1.00 84.62 95 MET A C 1
ATOM 697 O O . MET A 1 95 ? 3.074 -1.998 17.357 1.00 84.62 95 MET A O 1
ATOM 701 N N . VAL A 1 96 ? 2.331 0.002 18.078 1.00 88.00 96 VAL A N 1
ATOM 702 C CA . VAL A 1 96 ? 2.816 0.766 16.916 1.00 88.00 96 VAL A CA 1
ATOM 703 C C . VAL A 1 96 ? 4.337 0.693 16.824 1.00 88.00 96 VAL A C 1
ATOM 705 O O . VAL A 1 96 ? 4.870 0.363 15.768 1.00 88.00 96 VAL A O 1
ATOM 708 N N . SER A 1 97 ? 5.050 0.925 17.933 1.00 89.00 97 SER A N 1
ATOM 709 C CA . SER A 1 97 ? 6.515 0.832 17.956 1.00 89.00 97 SER A CA 1
ATOM 710 C C . SER A 1 97 ? 7.022 -0.561 17.576 1.00 89.00 97 SER A C 1
ATOM 712 O O . SER A 1 97 ? 8.043 -0.672 16.903 1.00 89.00 97 SER A O 1
ATOM 714 N N . TYR A 1 98 ? 6.311 -1.620 17.970 1.00 89.81 98 TYR A N 1
ATOM 715 C CA . TYR A 1 98 ? 6.659 -2.991 17.604 1.00 89.81 98 TYR A CA 1
ATOM 716 C C . TYR A 1 98 ? 6.491 -3.246 16.101 1.00 89.81 98 TYR A C 1
ATOM 718 O O . TYR A 1 98 ? 7.415 -3.750 15.467 1.00 89.81 98 TYR A O 1
ATOM 726 N N . VAL A 1 99 ? 5.354 -2.847 15.518 1.00 89.56 99 VAL A N 1
ATOM 727 C CA . VAL A 1 99 ? 5.093 -2.990 14.073 1.00 89.56 99 VAL A CA 1
ATOM 728 C C . VAL A 1 99 ? 6.141 -2.234 13.256 1.00 89.56 99 VAL A C 1
ATOM 730 O O . VAL A 1 99 ? 6.781 -2.821 12.387 1.00 89.56 99 VAL A O 1
ATOM 733 N N . TRP A 1 100 ? 6.393 -0.966 13.584 1.00 89.75 100 TRP A N 1
ATOM 734 C CA . TRP A 1 100 ? 7.413 -0.167 12.901 1.00 89.75 100 TRP A CA 1
ATOM 735 C C . TRP A 1 100 ? 8.825 -0.722 13.101 1.00 89.75 100 TRP A C 1
ATOM 737 O O . TRP A 1 100 ? 9.627 -0.709 12.170 1.00 89.75 100 TRP A O 1
ATOM 747 N N . GLY A 1 101 ? 9.125 -1.275 14.279 1.00 92.12 101 GLY A N 1
ATOM 748 C CA . GLY A 1 101 ? 10.383 -1.976 14.529 1.00 92.12 101 GLY A CA 1
ATOM 749 C C . GLY A 1 101 ? 10.582 -3.173 13.596 1.00 92.12 101 GLY A C 1
ATOM 750 O O . GLY A 1 101 ? 11.663 -3.335 13.029 1.00 92.12 101 GLY A O 1
ATOM 751 N N . LEU A 1 102 ? 9.535 -3.975 13.374 1.00 91.69 102 LEU A N 1
ATOM 752 C CA . LEU A 1 102 ? 9.568 -5.092 12.426 1.00 91.69 102 LEU A CA 1
ATOM 753 C C . LEU A 1 102 ? 9.725 -4.618 10.975 1.00 91.69 102 LEU A C 1
ATOM 755 O O . LEU A 1 102 ? 10.502 -5.216 10.233 1.00 91.69 102 LEU A O 1
ATOM 759 N N . ILE A 1 103 ? 9.046 -3.535 10.581 1.00 89.94 103 ILE A N 1
ATOM 760 C CA . ILE A 1 103 ? 9.181 -2.939 9.240 1.00 89.94 103 ILE A CA 1
ATOM 761 C C . ILE A 1 103 ? 10.623 -2.474 8.997 1.00 89.94 103 ILE A C 1
ATOM 763 O O . ILE A 1 103 ? 11.195 -2.774 7.946 1.00 89.94 103 ILE A O 1
ATOM 767 N N . GLN A 1 104 ? 11.250 -1.807 9.972 1.00 92.88 104 GLN A N 1
ATOM 768 C CA . GLN A 1 104 ? 12.638 -1.357 9.831 1.00 92.88 104 GLN A CA 1
ATOM 769 C C . GLN A 1 104 ? 13.631 -2.508 9.831 1.00 92.88 104 GLN A C 1
ATOM 771 O O . GLN A 1 104 ? 14.590 -2.484 9.060 1.00 92.88 104 GLN A O 1
ATOM 776 N N . PHE A 1 105 ? 13.385 -3.543 10.630 1.00 93.69 105 PHE A N 1
ATOM 777 C CA . PHE A 1 105 ? 14.191 -4.754 10.580 1.00 93.69 105 PHE A CA 1
ATOM 778 C C . PHE A 1 105 ? 14.090 -5.441 9.209 1.00 93.69 105 PHE A C 1
ATOM 780 O O . PHE A 1 105 ? 15.112 -5.755 8.604 1.00 93.69 105 PHE A O 1
ATOM 787 N N . GLY A 1 106 ? 12.878 -5.607 8.673 1.00 89.62 106 GLY A N 1
ATOM 788 C CA . GLY A 1 106 ? 12.664 -6.163 7.335 1.00 89.62 106 GLY A CA 1
ATOM 789 C C . GLY A 1 106 ? 13.318 -5.322 6.237 1.00 89.62 106 GLY A C 1
ATOM 790 O O . GLY A 1 106 ? 13.969 -5.872 5.353 1.00 89.62 106 GLY A O 1
ATOM 791 N N . SER A 1 107 ? 13.225 -3.994 6.335 1.00 89.31 107 SER A N 1
ATOM 792 C CA . SER A 1 107 ? 13.863 -3.061 5.396 1.00 89.31 107 SER A CA 1
ATOM 793 C C . SER A 1 107 ? 15.391 -3.152 5.438 1.00 89.31 107 SER A C 1
ATOM 795 O O . SER A 1 107 ? 16.035 -3.118 4.391 1.00 89.31 107 SER A O 1
ATOM 797 N N . LEU A 1 108 ? 15.979 -3.325 6.627 1.00 92.00 108 LEU A N 1
ATOM 798 C CA . LEU A 1 108 ? 17.417 -3.545 6.788 1.00 92.00 108 LEU A CA 1
ATOM 799 C C . LEU A 1 108 ? 17.854 -4.852 6.119 1.00 92.00 108 LEU A C 1
ATOM 801 O O . LEU A 1 108 ? 18.810 -4.857 5.347 1.00 92.00 108 LEU A O 1
ATOM 805 N N . VAL A 1 109 ? 17.136 -5.947 6.384 1.00 90.94 109 VAL A N 1
ATOM 806 C CA . VAL A 1 109 ? 17.409 -7.247 5.759 1.00 90.94 109 VAL A CA 1
ATOM 807 C C . VAL A 1 109 ? 17.286 -7.134 4.239 1.00 90.94 109 VAL A C 1
ATOM 809 O O . VAL A 1 109 ? 18.196 -7.546 3.528 1.00 90.94 109 VAL A O 1
ATOM 812 N N . ALA A 1 110 ? 16.217 -6.515 3.733 1.00 88.12 110 ALA A N 1
ATOM 813 C CA . ALA A 1 110 ? 16.019 -6.307 2.303 1.00 88.12 110 ALA A CA 1
ATOM 814 C C . ALA A 1 110 ? 17.172 -5.511 1.672 1.00 88.12 110 ALA A C 1
ATOM 816 O O . ALA A 1 110 ? 17.703 -5.934 0.649 1.00 88.12 110 ALA A O 1
ATOM 817 N N . ALA A 1 111 ? 17.616 -4.416 2.296 1.00 87.69 111 ALA A N 1
ATOM 818 C CA . ALA A 1 111 ? 18.719 -3.599 1.789 1.00 87.69 111 ALA A CA 1
ATOM 819 C C . ALA A 1 111 ? 20.042 -4.381 1.671 1.00 87.69 111 ALA A C 1
ATOM 821 O O . ALA A 1 111 ? 20.777 -4.189 0.701 1.00 87.69 111 ALA A O 1
ATOM 822 N N . LEU A 1 112 ? 20.316 -5.299 2.609 1.00 88.69 112 LEU A N 1
ATOM 823 C CA . LEU A 1 112 ? 21.512 -6.151 2.581 1.00 88.69 112 LEU A CA 1
ATOM 824 C C . LEU A 1 112 ? 21.533 -7.121 1.393 1.00 88.69 112 LEU A C 1
ATOM 826 O O . LEU A 1 112 ? 22.612 -7.438 0.900 1.00 88.69 112 LEU A O 1
ATOM 830 N N . PHE A 1 113 ? 20.371 -7.585 0.928 1.00 86.38 113 PHE A N 1
ATOM 831 C CA . PHE A 1 113 ? 20.278 -8.462 -0.244 1.00 86.38 113 PHE A CA 1
ATOM 832 C C . PHE A 1 113 ? 20.157 -7.672 -1.548 1.00 86.38 113 PHE A C 1
ATOM 834 O O . PHE A 1 113 ? 20.825 -7.992 -2.528 1.00 86.38 113 PHE A O 1
ATOM 841 N N . VAL A 1 114 ? 19.325 -6.628 -1.563 1.00 86.38 114 VAL A N 1
ATOM 842 C CA . VAL A 1 114 ? 19.023 -5.839 -2.763 1.00 86.38 114 VAL A CA 1
ATOM 843 C C . VAL A 1 114 ? 20.264 -5.133 -3.299 1.00 86.38 114 VAL A C 1
ATOM 845 O O . VAL A 1 114 ? 20.462 -5.161 -4.507 1.00 86.38 114 VAL A O 1
ATOM 848 N N . GLY A 1 115 ? 21.113 -4.553 -2.441 1.00 84.50 115 GLY A N 1
ATOM 849 C CA . GLY A 1 115 ? 22.318 -3.834 -2.879 1.00 84.50 115 GLY A CA 1
ATOM 850 C C . GLY A 1 115 ? 23.273 -4.708 -3.706 1.00 84.50 115 GLY A C 1
ATOM 851 O O . GLY A 1 115 ? 23.439 -4.457 -4.898 1.00 84.50 115 GLY A O 1
ATOM 852 N N . PRO A 1 116 ? 23.833 -5.791 -3.134 1.00 85.50 116 PRO A N 1
ATOM 853 C CA . PRO A 1 116 ? 24.747 -6.674 -3.858 1.00 85.50 116 PRO A CA 1
ATOM 854 C C . PRO A 1 116 ? 24.126 -7.327 -5.100 1.00 85.50 116 PRO A C 1
ATOM 856 O O . PRO A 1 116 ? 24.816 -7.527 -6.097 1.00 85.50 116 PRO A O 1
ATOM 859 N N . ILE A 1 117 ? 22.832 -7.672 -5.057 1.00 84.75 117 ILE A N 1
ATOM 860 C CA . ILE A 1 117 ? 22.141 -8.281 -6.202 1.00 84.75 117 ILE A CA 1
ATOM 861 C C . ILE A 1 117 ? 21.939 -7.256 -7.323 1.00 84.75 117 ILE A C 1
ATOM 863 O O . ILE A 1 117 ? 22.129 -7.606 -8.483 1.00 84.75 117 ILE A O 1
ATO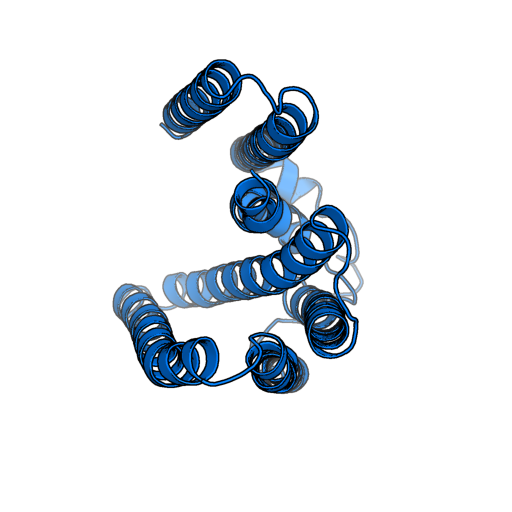M 867 N N . ALA A 1 118 ? 21.587 -6.010 -6.995 1.00 83.50 118 ALA A N 1
ATOM 868 C CA . ALA A 1 118 ? 21.416 -4.946 -7.981 1.00 83.50 118 ALA A CA 1
ATOM 869 C C . ALA A 1 118 ? 22.736 -4.571 -8.673 1.00 83.50 118 ALA A C 1
ATOM 871 O O . ALA A 1 118 ? 22.719 -4.248 -9.859 1.00 83.50 118 ALA A O 1
ATOM 872 N N . ASP A 1 119 ? 23.860 -4.640 -7.953 1.00 84.12 119 ASP A N 1
ATOM 873 C CA . ASP A 1 119 ? 25.180 -4.307 -8.500 1.00 84.12 119 ASP A CA 1
ATOM 874 C C . ASP A 1 119 ? 25.777 -5.445 -9.349 1.00 84.12 119 ASP A C 1
ATOM 876 O O . ASP A 1 119 ? 26.472 -5.186 -10.332 1.00 84.12 119 ASP A O 1
ATOM 880 N N . ALA A 1 120 ? 25.529 -6.709 -8.981 1.00 83.06 120 ALA A N 1
ATOM 881 C CA . ALA A 1 120 ? 26.152 -7.873 -9.621 1.00 83.06 120 ALA A CA 1
ATOM 882 C C . ALA A 1 120 ? 25.266 -8.596 -10.654 1.00 83.06 120 ALA A C 1
ATOM 884 O O . ALA A 1 120 ? 25.791 -9.331 -11.493 1.00 83.06 120 ALA A O 1
ATOM 885 N N . TYR A 1 121 ? 23.941 -8.424 -10.604 1.00 80.44 121 TYR A N 1
ATOM 886 C CA . TYR A 1 121 ? 22.975 -9.146 -11.438 1.00 80.44 121 TYR A CA 1
ATOM 887 C C . TYR A 1 121 ? 21.926 -8.209 -12.047 1.00 80.44 121 TYR A C 1
ATOM 889 O O . TYR A 1 121 ? 21.816 -7.036 -11.705 1.00 80.44 121 TYR A O 1
ATOM 897 N N . ASN A 1 122 ? 21.114 -8.743 -12.964 1.00 80.50 122 ASN A N 1
ATOM 898 C CA . ASN A 1 122 ? 19.970 -8.011 -13.497 1.00 80.50 122 ASN A CA 1
ATOM 899 C C . ASN A 1 122 ? 18.958 -7.720 -12.360 1.00 80.50 122 ASN A C 1
ATOM 901 O O . ASN A 1 122 ? 18.530 -8.665 -11.686 1.00 80.50 122 ASN A O 1
ATOM 905 N N . PRO A 1 123 ? 18.514 -6.458 -12.176 1.00 76.88 123 PRO A N 1
ATOM 906 C CA . PRO A 1 123 ? 17.524 -6.080 -11.166 1.00 76.88 123 PRO A CA 1
ATOM 907 C C . PRO A 1 123 ? 16.222 -6.893 -11.202 1.00 76.88 123 PRO A C 1
ATOM 909 O O . PRO A 1 123 ? 15.549 -7.012 -10.181 1.00 76.88 123 PRO A O 1
ATOM 912 N N . GLN A 1 124 ? 15.872 -7.503 -12.339 1.00 82.06 124 GLN A N 1
ATOM 913 C CA . GLN A 1 124 ? 14.704 -8.383 -12.465 1.00 82.06 124 GLN A CA 1
ATOM 914 C C . GLN A 1 124 ? 14.719 -9.569 -11.492 1.00 82.06 124 GLN A C 1
ATOM 916 O O . GLN A 1 124 ? 13.663 -10.011 -11.038 1.00 82.06 124 GLN A O 1
ATOM 921 N N . VAL A 1 125 ? 15.906 -10.057 -11.114 1.00 84.75 125 VAL A N 1
ATOM 922 C CA . VAL A 1 125 ? 16.056 -11.150 -10.142 1.00 84.75 125 VAL A CA 1
ATOM 923 C C . VAL A 1 125 ? 15.495 -10.752 -8.773 1.00 84.75 125 VAL A C 1
ATOM 925 O O . VAL A 1 125 ? 14.925 -11.587 -8.077 1.00 84.75 125 VAL A O 1
ATOM 928 N N . ILE A 1 126 ? 15.575 -9.471 -8.402 1.00 86.44 126 ILE A N 1
ATOM 929 C CA . ILE A 1 126 ? 15.030 -8.966 -7.135 1.00 86.44 126 ILE A CA 1
ATOM 930 C C . ILE A 1 126 ? 13.508 -9.148 -7.105 1.00 86.44 126 ILE A C 1
ATOM 932 O O . ILE A 1 126 ? 12.965 -9.604 -6.100 1.00 86.44 126 ILE A O 1
ATOM 936 N N . PHE A 1 127 ? 12.815 -8.875 -8.216 1.00 86.50 127 PHE A N 1
ATOM 937 C CA . PHE A 1 127 ? 11.359 -9.030 -8.276 1.00 86.50 127 PHE A CA 1
ATOM 938 C C . PHE A 1 127 ? 10.922 -10.490 -8.133 1.00 86.50 127 PHE A C 1
ATOM 940 O O . PHE A 1 127 ? 9.900 -10.741 -7.497 1.00 86.50 127 PHE A O 1
ATOM 947 N N . TRP A 1 128 ? 11.714 -11.455 -8.613 1.00 87.06 128 TRP A N 1
ATOM 948 C CA . TRP A 1 128 ? 11.456 -12.880 -8.368 1.00 87.06 128 TRP A CA 1
ATOM 949 C C . TRP A 1 128 ? 11.457 -13.238 -6.880 1.00 87.06 128 TRP A C 1
ATOM 951 O O . TRP A 1 128 ? 10.631 -14.041 -6.451 1.00 87.06 128 TRP A O 1
ATOM 961 N N . PHE A 1 129 ? 12.325 -12.614 -6.079 1.00 87.25 129 PHE A N 1
ATOM 962 C CA . PHE A 1 129 ? 12.298 -12.766 -4.622 1.00 87.25 129 PHE A CA 1
ATOM 963 C C . PHE A 1 129 ? 11.116 -12.032 -3.975 1.00 87.25 129 PHE A C 1
ATOM 965 O O . PHE A 1 129 ? 10.588 -12.498 -2.966 1.00 87.25 129 PHE A O 1
ATOM 972 N N . CYS A 1 130 ? 10.660 -10.917 -4.552 1.00 87.00 130 CYS A N 1
ATOM 973 C CA . CYS A 1 130 ? 9.506 -10.174 -4.046 1.00 87.00 130 CYS A CA 1
ATOM 974 C C . CYS A 1 130 ? 8.172 -10.908 -4.249 1.00 87.00 130 CYS A C 1
ATOM 976 O O . CYS A 1 130 ? 7.306 -10.795 -3.389 1.00 87.00 130 CYS A O 1
ATOM 978 N N . VAL A 1 131 ? 7.999 -11.683 -5.327 1.00 89.62 131 VAL A N 1
ATOM 979 C CA . VAL A 1 131 ? 6.748 -12.418 -5.617 1.00 89.62 131 VAL A CA 1
ATOM 980 C C . VAL A 1 131 ? 6.267 -13.295 -4.447 1.00 89.62 131 VAL A C 1
ATOM 982 O O . VAL A 1 131 ? 5.134 -13.105 -4.003 1.00 89.62 131 VAL A O 1
ATOM 985 N N . PRO A 1 132 ? 7.067 -14.237 -3.903 1.00 90.44 132 PRO A N 1
ATOM 986 C CA . PRO A 1 132 ? 6.619 -15.067 -2.785 1.00 90.44 132 PRO A CA 1
ATOM 987 C C . PRO A 1 132 ? 6.416 -14.259 -1.497 1.00 90.44 132 PRO A C 1
ATOM 989 O O . PRO A 1 132 ? 5.580 -14.631 -0.676 1.00 90.44 132 PRO A O 1
ATOM 992 N N . LEU A 1 133 ? 7.145 -13.152 -1.316 1.00 88.38 133 LEU A N 1
ATOM 993 C CA . LEU A 1 133 ? 6.984 -12.269 -0.159 1.00 88.38 133 LEU A CA 1
ATOM 994 C C . LEU A 1 133 ? 5.674 -11.475 -0.230 1.00 88.38 133 LEU A C 1
ATOM 996 O O . LEU A 1 133 ? 4.967 -11.410 0.771 1.00 88.38 133 LEU A O 1
ATOM 1000 N N . ALA A 1 134 ? 5.309 -10.948 -1.398 1.00 87.62 134 ALA A N 1
ATOM 1001 C CA . ALA A 1 134 ? 4.015 -10.310 -1.634 1.00 87.62 134 ALA A CA 1
ATOM 1002 C C . ALA A 1 134 ? 2.871 -11.317 -1.426 1.00 87.62 134 ALA A C 1
ATOM 1004 O O . ALA A 1 134 ? 1.985 -11.110 -0.599 1.00 87.62 134 ALA A O 1
ATOM 1005 N N . ALA A 1 135 ? 2.984 -12.504 -2.032 1.00 89.44 135 ALA A N 1
ATOM 1006 C CA . ALA A 1 135 ? 2.005 -13.577 -1.871 1.00 89.44 135 ALA A CA 1
ATOM 1007 C C . ALA A 1 135 ? 1.856 -14.057 -0.416 1.00 89.44 135 ALA A C 1
ATOM 1009 O O . ALA A 1 135 ? 0.798 -14.564 -0.033 1.00 89.44 135 ALA A O 1
ATOM 1010 N N . SER A 1 136 ? 2.894 -13.902 0.415 1.00 90.31 136 SER A N 1
ATOM 1011 C CA . SER A 1 136 ? 2.887 -14.380 1.798 1.00 90.31 136 SER A CA 1
ATOM 1012 C C . SER A 1 136 ? 1.778 -13.756 2.645 1.00 90.31 136 SER A C 1
ATOM 1014 O O . SER A 1 136 ? 1.305 -14.423 3.559 1.00 90.31 136 SER A O 1
ATOM 1016 N N . VAL A 1 137 ? 1.299 -12.545 2.316 1.00 88.31 137 VAL A N 1
ATOM 1017 C CA . VAL A 1 137 ? 0.205 -11.862 3.037 1.00 88.31 137 VAL A CA 1
ATOM 1018 C C . VAL A 1 137 ? -1.155 -12.545 2.844 1.00 88.31 137 VAL A C 1
ATOM 1020 O O . VAL A 1 137 ? -2.053 -12.408 3.681 1.00 88.31 137 VAL A O 1
ATOM 1023 N N . VAL A 1 138 ? -1.307 -13.344 1.783 1.00 88.44 138 VAL A N 1
ATOM 1024 C CA . VAL A 1 138 ? -2.540 -14.085 1.484 1.00 88.44 138 VAL A CA 1
ATOM 1025 C C . VAL A 1 138 ? -2.803 -15.140 2.555 1.00 88.44 138 VAL A C 1
ATOM 1027 O O . VAL A 1 138 ? -3.928 -15.266 3.032 1.00 88.44 138 VAL A O 1
ATOM 1030 N N . VAL A 1 139 ? -1.765 -15.862 2.983 1.00 87.62 139 VAL A N 1
ATOM 1031 C CA . VAL A 1 139 ? -1.873 -16.962 3.954 1.00 87.62 139 VAL A CA 1
ATOM 1032 C C . VAL A 1 139 ? -2.397 -16.502 5.325 1.00 87.62 139 VAL A C 1
ATOM 1034 O O . VAL A 1 139 ? -3.434 -17.015 5.745 1.00 87.62 139 VAL A O 1
ATOM 1037 N N . PRO A 1 140 ? -1.775 -15.540 6.040 1.00 86.38 140 PRO A N 1
ATOM 1038 C CA . PRO A 1 140 ? -2.258 -15.100 7.347 1.00 86.38 140 PRO A CA 1
ATOM 1039 C C . PRO A 1 140 ? -3.633 -14.431 7.249 1.00 86.38 140 PRO A C 1
ATOM 1041 O O . PRO A 1 140 ? -4.461 -14.602 8.145 1.00 86.38 140 PRO A O 1
ATOM 1044 N N . THR A 1 141 ? -3.916 -13.720 6.153 1.00 86.06 141 THR A N 1
ATOM 1045 C CA . THR A 1 141 ? -5.235 -13.115 5.928 1.00 86.06 141 THR A CA 1
ATOM 1046 C C . THR A 1 141 ? -6.312 -14.183 5.745 1.00 86.06 141 THR A C 1
ATOM 1048 O O . THR A 1 141 ? -7.367 -14.101 6.372 1.00 86.06 141 THR A O 1
ATOM 1051 N N . PHE A 1 142 ? -6.036 -15.224 4.955 1.00 83.56 142 PHE A N 1
ATOM 1052 C CA . PHE A 1 142 ? -6.958 -16.339 4.738 1.00 83.56 142 PHE A CA 1
ATOM 1053 C C . PHE A 1 142 ? -7.166 -17.187 6.001 1.00 83.56 142 PHE A C 1
ATOM 1055 O O . PHE A 1 142 ? -8.285 -17.605 6.287 1.00 83.56 142 PHE A O 1
ATOM 1062 N N . LEU A 1 143 ? -6.114 -17.379 6.806 1.00 85.00 143 LEU A N 1
ATOM 1063 C CA . LEU A 1 143 ? -6.186 -18.036 8.117 1.00 85.00 143 LEU A CA 1
ATOM 1064 C C . LEU A 1 143 ? -6.893 -17.188 9.190 1.00 85.00 143 LEU A C 1
ATOM 1066 O O . LEU A 1 143 ? -7.060 -17.638 10.322 1.00 85.00 143 LEU A O 1
ATOM 1070 N N . GLY A 1 144 ? -7.308 -15.962 8.860 1.00 82.94 144 GLY A N 1
ATOM 1071 C CA . GLY A 1 144 ? -8.063 -15.101 9.763 1.00 82.94 144 GLY A CA 1
ATOM 1072 C C . GLY A 1 144 ? -7.222 -14.456 10.864 1.00 82.94 144 GLY A C 1
ATOM 1073 O O . GLY A 1 144 ? -7.784 -13.999 11.857 1.00 82.94 144 GLY A O 1
ATOM 1074 N N . TYR A 1 145 ? -5.897 -14.358 10.703 1.00 83.44 145 TYR A N 1
ATOM 1075 C CA . TYR A 1 145 ? -5.012 -13.743 11.707 1.00 83.44 145 TYR A CA 1
ATOM 1076 C C . TYR A 1 145 ? -5.315 -12.253 11.918 1.00 83.44 145 TYR A C 1
ATOM 1078 O O . TYR A 1 145 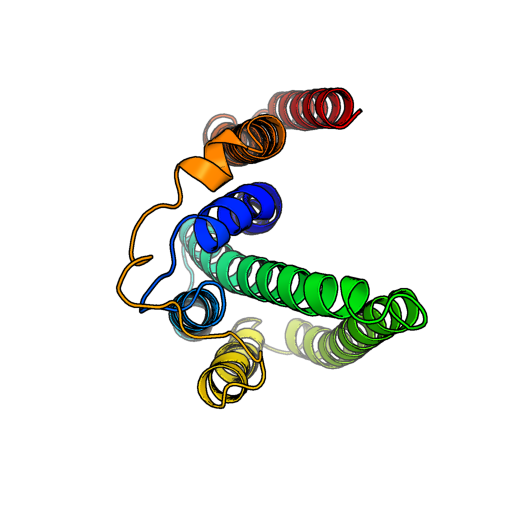? -5.068 -11.712 12.998 1.00 83.44 145 TYR A O 1
ATOM 1086 N N . LEU A 1 146 ? -5.913 -11.600 10.914 1.00 82.44 146 LEU A N 1
ATOM 1087 C CA . LEU A 1 146 ? -6.401 -10.226 11.020 1.00 82.44 146 LEU A CA 1
ATOM 1088 C C . LEU A 1 146 ? -7.527 -10.090 12.064 1.00 82.44 146 LEU A C 1
ATOM 1090 O O . LEU A 1 146 ? -7.715 -9.020 12.641 1.00 82.44 146 LEU A O 1
ATOM 1094 N N . GLY A 1 147 ? -8.265 -11.172 12.347 1.00 78.56 147 GLY A N 1
ATOM 1095 C CA . GLY A 1 147 ? -9.400 -11.154 13.272 1.00 78.56 147 GLY A CA 1
ATOM 1096 C C . GLY A 1 147 ? -10.539 -10.256 12.786 1.00 78.56 147 GLY A C 1
ATOM 1097 O O . GLY A 1 147 ? -11.209 -9.612 13.597 1.00 78.56 147 GLY A O 1
ATOM 1098 N N . ASP A 1 148 ? -10.712 -10.145 11.467 1.00 80.38 148 ASP A N 1
ATOM 1099 C CA . ASP A 1 148 ? -11.810 -9.383 10.879 1.00 80.38 148 ASP A CA 1
ATOM 1100 C C . ASP A 1 148 ? -13.129 -10.136 11.080 1.00 80.38 148 ASP A C 1
ATOM 1102 O O . ASP A 1 148 ? -13.221 -11.342 10.828 1.00 80.38 148 ASP A O 1
ATOM 1106 N N . GLN A 1 149 ? -14.145 -9.436 11.578 1.00 77.50 149 GLN A N 1
ATOM 1107 C CA . GLN A 1 149 ? -15.438 -10.045 11.866 1.00 77.50 149 GLN A CA 1
ATOM 1108 C C . GLN A 1 149 ? -16.307 -10.008 10.616 1.00 77.50 149 GLN A C 1
ATOM 1110 O O . GLN A 1 149 ? -16.382 -8.996 9.919 1.00 77.50 149 GLN A O 1
ATOM 1115 N N . ARG A 1 150 ? -16.991 -11.120 10.336 1.00 76.50 150 ARG A N 1
ATOM 1116 C CA . ARG A 1 150 ? -17.902 -11.185 9.198 1.00 76.50 150 ARG A CA 1
ATOM 1117 C C . ARG A 1 150 ? -19.145 -10.348 9.487 1.00 76.50 150 ARG A C 1
ATOM 1119 O O . ARG A 1 150 ? -19.823 -10.559 10.491 1.00 76.50 150 ARG A O 1
ATOM 1126 N N . VAL A 1 151 ? -19.461 -9.436 8.580 1.00 79.44 151 VAL A N 1
ATOM 1127 C CA . VAL A 1 151 ? -20.631 -8.564 8.665 1.00 79.44 151 VAL A CA 1
ATOM 1128 C C . VAL A 1 151 ? -21.907 -9.383 8.466 1.00 79.44 151 VAL A C 1
ATOM 1130 O O . VAL A 1 151 ? -21.978 -10.253 7.587 1.00 79.44 151 VAL A O 1
ATOM 1133 N N . THR A 1 152 ? -22.925 -9.109 9.286 1.00 74.31 152 THR A N 1
ATOM 1134 C CA . THR A 1 152 ? -24.248 -9.735 9.172 1.00 74.31 152 THR A CA 1
ATOM 1135 C C . THR A 1 152 ? -24.903 -9.388 7.833 1.00 74.31 152 THR A C 1
ATOM 1137 O O . THR A 1 152 ? -24.651 -8.332 7.251 1.00 74.31 152 THR A O 1
ATOM 1140 N N . ASN A 1 153 ? -25.744 -10.289 7.312 1.00 69.50 153 ASN A N 1
ATOM 1141 C CA . ASN A 1 153 ? -26.345 -10.138 5.979 1.00 69.50 153 ASN A CA 1
ATOM 1142 C C . ASN A 1 153 ? -27.135 -8.827 5.819 1.00 69.50 153 ASN A C 1
ATOM 1144 O O . ASN A 1 153 ? -27.164 -8.273 4.725 1.00 69.50 153 ASN A O 1
ATOM 1148 N N . ASP A 1 154 ? -27.692 -8.310 6.912 1.00 65.75 154 ASP A N 1
ATOM 1149 C CA . ASP A 1 154 ? -28.549 -7.119 6.948 1.00 65.75 154 ASP A CA 1
ATOM 1150 C C . ASP A 1 154 ? -27.767 -5.808 6.760 1.00 65.75 154 ASP A C 1
ATOM 1152 O O . ASP A 1 154 ? -28.344 -4.781 6.412 1.00 65.75 154 ASP A O 1
ATOM 1156 N N . ARG A 1 155 ? -26.444 -5.837 6.973 1.00 67.62 155 ARG A N 1
ATOM 1157 C CA . ARG A 1 155 ? -25.528 -4.702 6.764 1.00 67.62 155 ARG A CA 1
ATOM 1158 C C . ARG A 1 155 ? -24.664 -4.860 5.510 1.00 67.62 155 ARG A C 1
ATOM 1160 O O . ARG A 1 155 ? -23.656 -4.177 5.355 1.00 67.62 155 ARG A O 1
ATOM 1167 N N . ARG A 1 156 ? -25.035 -5.766 4.599 1.00 67.25 156 ARG A N 1
ATOM 1168 C CA . ARG A 1 156 ? -24.368 -5.898 3.297 1.00 67.25 156 ARG A CA 1
ATOM 1169 C C . ARG A 1 156 ? -24.810 -4.759 2.381 1.00 67.25 156 ARG A C 1
ATOM 1171 O O . ARG A 1 156 ? -25.881 -4.809 1.788 1.00 67.25 156 ARG A O 1
ATOM 1178 N N . GLY A 1 157 ? -23.981 -3.730 2.276 1.00 76.19 157 GLY A N 1
ATOM 1179 C CA . GLY A 1 157 ? -24.226 -2.561 1.438 1.00 76.19 157 GLY A CA 1
ATOM 1180 C C . GLY A 1 157 ? -23.300 -1.411 1.814 1.00 76.19 157 GLY A C 1
ATOM 1181 O O . GLY A 1 157 ? -22.457 -1.556 2.693 1.00 76.19 157 GLY A O 1
ATOM 1182 N N . ILE A 1 158 ? -23.452 -0.274 1.136 1.00 81.38 158 ILE A N 1
ATOM 1183 C CA . ILE A 1 158 ? -22.714 0.942 1.491 1.00 81.38 158 ILE A CA 1
ATOM 1184 C C . ILE A 1 158 ? -23.316 1.518 2.777 1.00 81.38 158 ILE A C 1
ATOM 1186 O O . ILE A 1 158 ? -24.505 1.848 2.812 1.00 81.38 158 ILE A O 1
ATOM 1190 N N . ASP A 1 159 ? -22.495 1.680 3.811 1.00 83.19 159 ASP A N 1
ATOM 1191 C CA . ASP A 1 159 ? -22.869 2.313 5.075 1.00 83.19 159 ASP A CA 1
ATOM 1192 C C . ASP A 1 159 ? -22.917 3.846 4.910 1.00 83.19 159 ASP A C 1
ATOM 1194 O O . ASP A 1 159 ? -22.053 4.610 5.347 1.00 83.19 159 ASP A O 1
ATOM 1198 N N . TRP A 1 160 ? -23.948 4.320 4.204 1.00 83.06 160 TRP A N 1
ATOM 1199 C CA . TRP A 1 160 ? -24.222 5.747 4.017 1.00 83.06 160 TRP A CA 1
ATOM 1200 C C . TRP A 1 160 ? -24.323 6.538 5.331 1.00 83.06 160 TRP A C 1
ATOM 1202 O O . TRP A 1 160 ? -23.847 7.678 5.358 1.00 83.06 160 TRP A O 1
ATOM 1212 N N . PRO A 1 161 ? -24.920 5.998 6.415 1.00 84.81 161 PRO A N 1
ATOM 1213 C CA . PRO A 1 161 ? -24.888 6.646 7.722 1.00 84.81 161 PRO A CA 1
ATOM 1214 C C . PRO A 1 161 ? -23.466 6.933 8.214 1.00 84.81 161 PRO A C 1
ATOM 1216 O O . PRO A 1 161 ? -23.212 8.041 8.688 1.00 84.81 161 PRO A O 1
ATOM 1219 N N . LEU A 1 162 ? -22.534 5.987 8.060 1.00 83.00 162 LEU A N 1
ATOM 1220 C CA . LEU A 1 162 ? -21.137 6.168 8.458 1.00 83.00 162 LEU A CA 1
ATOM 1221 C C . LEU A 1 162 ? -20.455 7.294 7.665 1.00 83.00 162 LEU A C 1
ATOM 1223 O O . LEU A 1 162 ? -19.840 8.183 8.258 1.00 83.00 162 LEU A O 1
ATOM 1227 N N . LEU A 1 163 ? -20.629 7.311 6.339 1.00 85.56 163 LEU A N 1
ATOM 1228 C CA . LEU A 1 163 ? -20.065 8.353 5.469 1.00 85.56 163 LEU A CA 1
ATOM 1229 C C . LEU A 1 163 ? -20.603 9.749 5.814 1.00 85.56 163 LEU A C 1
ATOM 1231 O O . LEU A 1 163 ? -19.853 10.724 5.848 1.00 85.56 163 LEU A O 1
ATOM 1235 N N . ARG A 1 164 ? -21.903 9.848 6.116 1.00 88.31 164 ARG A N 1
ATOM 1236 C CA . ARG A 1 164 ? -22.546 11.109 6.520 1.00 88.31 164 ARG A CA 1
ATOM 1237 C C . ARG A 1 164 ? -22.161 11.558 7.925 1.00 88.31 164 ARG A C 1
ATOM 1239 O O . ARG A 1 164 ? -22.264 12.745 8.216 1.00 88.31 164 ARG A O 1
ATOM 1246 N N . LYS A 1 165 ? -21.730 10.637 8.790 1.00 89.94 165 LYS A N 1
ATOM 1247 C CA . LYS A 1 165 ? -21.267 10.945 10.148 1.00 89.94 165 LYS A CA 1
ATOM 1248 C C . LYS A 1 165 ? -19.895 11.622 10.149 1.00 89.94 165 LYS A C 1
ATOM 1250 O O . LYS A 1 165 ? -19.644 12.473 10.996 1.00 89.94 165 LYS A O 1
ATOM 1255 N N . HIS A 1 166 ? -19.029 11.277 9.195 1.00 88.31 166 HIS A N 1
ATOM 1256 C CA . HIS A 1 166 ? -17.664 11.806 9.101 1.00 88.31 166 HIS A CA 1
ATOM 1257 C C . HIS A 1 166 ? -17.388 12.503 7.753 1.00 88.31 166 HIS A C 1
ATOM 1259 O O . HIS A 1 166 ? -16.428 12.153 7.064 1.00 88.31 166 HIS A O 1
ATOM 1265 N N . PRO A 1 167 ? -18.176 13.529 7.371 1.00 86.88 167 PRO A N 1
ATOM 1266 C CA . PRO A 1 167 ? -18.090 14.142 6.046 1.00 86.88 167 PRO A CA 1
ATOM 1267 C C . PRO A 1 167 ? -16.742 14.829 5.805 1.00 86.88 167 PRO A C 1
ATOM 1269 O O . PRO A 1 167 ? -16.246 14.813 4.685 1.00 86.88 167 PRO A O 1
ATOM 1272 N N . TYR A 1 168 ? -16.115 15.372 6.854 1.00 86.12 168 TYR A N 1
ATOM 1273 C CA . TYR A 1 168 ? -14.785 15.980 6.771 1.00 86.12 168 TYR A CA 1
ATOM 1274 C C . TYR A 1 168 ? -13.701 14.967 6.385 1.00 86.12 168 TYR A C 1
ATOM 1276 O O . TYR A 1 168 ? -12.870 15.267 5.536 1.00 86.12 168 TYR A O 1
ATOM 1284 N N . VAL A 1 169 ? -13.738 13.748 6.934 1.00 85.75 169 VAL A N 1
ATOM 1285 C CA . VAL A 1 169 ? -12.761 12.687 6.617 1.00 85.75 169 VAL A CA 1
ATOM 1286 C C . VAL A 1 169 ? -12.950 12.195 5.181 1.00 85.75 169 VAL A C 1
ATOM 1288 O O . VAL A 1 169 ? -11.981 12.005 4.443 1.00 85.75 169 VAL A O 1
ATOM 1291 N N . VAL A 1 170 ? -14.206 12.046 4.753 1.00 87.62 170 VAL A N 1
ATOM 1292 C CA . VAL A 1 170 ? -14.546 11.675 3.373 1.00 87.62 170 VAL A CA 1
ATOM 1293 C C . VAL A 1 170 ? -14.099 12.765 2.394 1.00 87.62 170 VAL A C 1
ATOM 1295 O O . VAL A 1 170 ? -13.423 12.472 1.415 1.00 87.62 170 VAL A O 1
ATOM 1298 N N . ALA A 1 171 ? -14.405 14.034 2.666 1.00 88.00 171 ALA A N 1
ATOM 1299 C CA . ALA A 1 171 ? -13.992 15.142 1.809 1.00 88.00 171 ALA A CA 1
ATOM 1300 C C . ALA A 1 171 ? -12.463 15.267 1.739 1.00 88.00 171 ALA A C 1
ATOM 1302 O O . ALA A 1 171 ? -11.906 15.358 0.648 1.00 88.00 171 ALA A O 1
ATOM 1303 N N . TYR A 1 172 ? -11.776 15.204 2.882 1.00 87.31 172 TYR A N 1
ATOM 1304 C CA . TYR A 1 172 ? -10.319 15.299 2.948 1.00 87.31 172 TYR A CA 1
ATOM 1305 C C . TYR A 1 172 ? -9.631 14.168 2.172 1.00 87.31 172 TYR A C 1
ATOM 1307 O O . TYR A 1 172 ? -8.730 14.418 1.374 1.00 87.31 172 TYR A O 1
ATOM 1315 N N . SER A 1 173 ? -10.093 12.924 2.332 1.00 87.12 173 SER A N 1
ATOM 1316 C CA . SER A 1 173 ? -9.551 11.778 1.590 1.00 87.12 173 SER A CA 1
ATOM 1317 C C . SER A 1 173 ? -9.783 11.869 0.077 1.00 87.12 173 SER A C 1
ATOM 1319 O O . SER A 1 173 ? -8.885 11.530 -0.696 1.00 87.12 173 SER A O 1
ATOM 1321 N N . LEU A 1 174 ? -10.934 12.389 -0.362 1.00 88.31 174 LEU A N 1
ATOM 1322 C CA . LEU A 1 174 ? -11.209 12.648 -1.779 1.00 88.31 174 LEU A CA 1
ATOM 1323 C C . LEU A 1 174 ? -10.338 13.778 -2.345 1.00 88.31 174 LEU A C 1
ATOM 1325 O O . LEU A 1 174 ? -9.844 13.657 -3.465 1.00 88.31 174 LEU A O 1
ATOM 1329 N N . ILE A 1 175 ? -10.107 14.848 -1.578 1.00 88.25 175 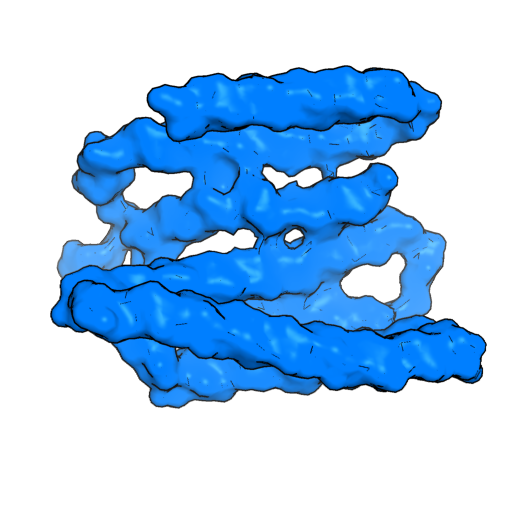ILE A N 1
ATOM 1330 C CA . ILE A 1 175 ? -9.217 15.950 -1.977 1.00 88.25 175 ILE A CA 1
ATOM 1331 C C . ILE A 1 175 ? -7.775 15.449 -2.097 1.00 88.25 175 ILE A C 1
ATOM 1333 O O . ILE A 1 175 ? -7.128 15.711 -3.109 1.00 88.25 175 ILE A O 1
ATOM 1337 N N . MET A 1 176 ? -7.288 14.667 -1.125 1.00 86.69 176 MET A N 1
ATOM 1338 C CA . MET A 1 176 ? -5.970 14.029 -1.216 1.00 86.69 176 MET A CA 1
ATOM 1339 C C . MET A 1 176 ? -5.851 13.169 -2.471 1.00 86.69 176 MET A C 1
ATOM 1341 O O . MET A 1 176 ? -4.847 13.254 -3.179 1.00 86.69 176 MET A O 1
ATOM 1345 N N . ALA A 1 177 ? -6.888 12.389 -2.787 1.00 86.81 177 ALA A N 1
ATOM 1346 C CA . ALA A 1 177 ? -6.878 11.571 -3.985 1.00 86.81 177 ALA A CA 1
ATOM 1347 C C . ALA A 1 177 ? -6.840 12.412 -5.269 1.00 86.81 177 ALA A C 1
ATOM 1349 O O . ALA A 1 177 ? -6.043 12.128 -6.163 1.00 86.81 177 ALA A O 1
ATOM 1350 N N . ALA A 1 178 ? -7.627 13.488 -5.341 1.00 87.56 178 ALA A N 1
ATOM 1351 C CA . ALA A 1 178 ? -7.615 14.411 -6.471 1.00 87.56 178 ALA A CA 1
ATOM 1352 C C . ALA A 1 178 ? -6.240 15.076 -6.661 1.00 87.56 178 ALA A C 1
ATOM 1354 O O . ALA A 1 178 ? -5.727 15.113 -7.779 1.00 87.56 178 ALA A O 1
ATOM 1355 N N . CYS A 1 179 ? -5.602 15.536 -5.579 1.00 85.44 179 CYS A N 1
ATOM 1356 C CA . CYS A 1 179 ? -4.246 16.090 -5.615 1.00 85.44 179 CYS A CA 1
ATOM 1357 C C . CYS A 1 179 ? -3.201 15.052 -6.057 1.00 85.44 179 CYS A C 1
ATOM 1359 O O . CYS A 1 179 ? -2.280 15.384 -6.805 1.00 85.44 179 CYS A O 1
ATOM 1361 N N . ALA A 1 180 ? -3.339 13.794 -5.630 1.00 84.56 180 ALA A N 1
ATOM 1362 C CA . ALA A 1 180 ? -2.436 12.713 -6.015 1.00 84.56 180 ALA A CA 1
ATOM 1363 C C . ALA A 1 180 ? -2.528 12.398 -7.518 1.00 84.56 180 ALA A C 1
ATOM 1365 O O . ALA A 1 180 ? -1.509 12.371 -8.211 1.00 84.56 180 ALA A O 1
ATOM 1366 N N . PHE A 1 181 ? -3.745 12.252 -8.052 1.00 84.31 181 PHE A N 1
ATOM 1367 C CA . PHE A 1 181 ? -3.952 12.067 -9.490 1.00 84.31 181 PHE A CA 1
ATOM 1368 C C . PHE A 1 181 ? -3.530 13.294 -10.300 1.00 84.31 181 PHE A C 1
ATOM 1370 O O . PHE A 1 181 ? -2.951 13.144 -11.375 1.00 84.31 181 PHE A O 1
ATOM 1377 N N . GLY A 1 182 ? -3.756 14.500 -9.776 1.00 83.44 182 GLY A N 1
ATOM 1378 C CA . GLY A 1 182 ? -3.288 15.741 -10.382 1.00 83.44 182 GLY A CA 1
ATOM 1379 C C . GLY A 1 182 ? -1.763 15.803 -10.493 1.00 83.44 182 GLY A C 1
ATOM 1380 O O . GLY A 1 182 ? -1.249 16.132 -11.558 1.00 83.44 182 GLY A O 1
ATOM 1381 N N . ASN A 1 183 ? -1.033 15.379 -9.455 1.00 81.69 183 ASN A N 1
ATOM 1382 C CA . ASN A 1 183 ? 0.427 15.246 -9.506 1.00 81.69 183 ASN A CA 1
ATOM 1383 C C . ASN A 1 183 ? 0.871 14.259 -10.597 1.00 81.69 183 ASN A C 1
ATOM 1385 O O . ASN A 1 183 ? 1.795 14.551 -11.359 1.00 81.69 183 ASN A O 1
ATOM 1389 N N . GLY A 1 184 ? 0.189 13.115 -10.715 1.00 77.50 184 GLY A N 1
ATOM 1390 C CA . GLY A 1 184 ? 0.433 12.155 -11.793 1.00 77.50 184 GLY A CA 1
ATOM 1391 C C . GLY A 1 184 ? 0.180 12.749 -13.183 1.00 77.50 184 GLY A C 1
ATOM 1392 O O . GLY A 1 184 ? 1.022 12.627 -14.070 1.00 77.50 184 GLY A O 1
ATOM 1393 N N . ALA A 1 185 ? -0.943 13.448 -13.365 1.00 80.25 185 ALA A N 1
ATOM 1394 C CA . ALA A 1 185 ? -1.338 14.047 -14.638 1.00 80.25 185 ALA A CA 1
ATOM 1395 C C . ALA A 1 185 ? -0.401 15.186 -15.073 1.00 80.25 185 ALA A C 1
ATOM 1397 O O . ALA A 1 185 ? 0.007 15.234 -16.236 1.00 80.25 185 ALA A O 1
ATOM 1398 N N . VAL A 1 186 ? -0.006 16.071 -14.152 1.00 79.25 186 VAL A N 1
ATOM 1399 C CA . VAL A 1 186 ? 0.974 17.139 -14.421 1.00 79.25 186 VAL A CA 1
ATOM 1400 C C . VAL A 1 186 ? 2.335 16.534 -14.760 1.00 79.25 186 VAL A C 1
ATOM 1402 O O . VAL A 1 186 ? 2.989 16.991 -15.694 1.00 79.25 186 VAL A O 1
ATOM 1405 N N . GLY A 1 187 ? 2.724 15.447 -14.085 1.00 72.81 187 GLY A N 1
ATOM 1406 C CA . GLY A 1 187 ? 3.921 14.686 -14.434 1.00 72.81 187 GLY A CA 1
ATOM 1407 C C . GLY A 1 187 ? 3.892 14.139 -15.866 1.00 72.81 187 GLY A C 1
ATOM 1408 O O . GLY A 1 187 ? 4.900 14.195 -16.557 1.00 72.81 187 GLY A O 1
ATOM 1409 N N . VAL A 1 188 ? 2.754 13.643 -16.355 1.00 73.31 188 VAL A N 1
ATOM 1410 C CA . VAL A 1 188 ? 2.663 13.089 -17.722 1.00 73.31 188 VAL A CA 1
ATOM 1411 C C . VAL A 1 188 ? 2.560 14.180 -18.794 1.00 73.31 188 VAL A C 1
ATOM 1413 O O . VAL A 1 188 ? 3.177 14.066 -19.847 1.00 73.31 188 VAL A O 1
ATOM 1416 N N . THR A 1 189 ? 1.777 15.231 -18.543 1.00 77.25 189 THR A N 1
ATOM 1417 C CA . THR A 1 189 ? 1.440 16.262 -19.547 1.00 77.25 189 THR A CA 1
ATOM 1418 C C . THR A 1 189 ? 2.467 17.386 -19.662 1.00 77.25 189 THR A C 1
ATOM 1420 O O . THR A 1 189 ? 2.632 17.947 -20.741 1.00 77.25 189 THR A O 1
ATOM 1423 N N . MET A 1 190 ? 3.168 17.712 -18.576 1.00 74.44 190 MET A N 1
ATOM 1424 C CA . MET A 1 190 ? 4.146 18.804 -18.504 1.00 74.44 190 MET A CA 1
ATOM 1425 C C . MET A 1 190 ? 5.546 18.242 -18.228 1.00 74.44 190 MET A C 1
ATOM 1427 O O . MET A 1 190 ? 6.240 18.698 -17.317 1.00 74.44 190 MET A O 1
ATOM 1431 N N . PHE A 1 191 ? 5.951 17.219 -18.992 1.00 65.50 191 PHE A N 1
ATOM 1432 C CA . PHE A 1 191 ? 7.203 16.482 -18.778 1.00 65.50 191 PHE A CA 1
ATOM 1433 C C . PHE A 1 191 ? 8.446 17.388 -18.822 1.00 65.50 191 PHE A C 1
ATOM 1435 O O . PHE A 1 191 ? 9.320 17.269 -17.966 1.00 65.50 191 PHE A O 1
ATOM 1442 N N . ASP A 1 192 ? 8.489 18.342 -19.757 1.00 67.94 192 ASP A N 1
ATOM 1443 C CA . ASP A 1 192 ? 9.652 19.219 -19.956 1.00 67.94 192 ASP A CA 1
ATOM 1444 C C . ASP A 1 192 ? 9.768 20.333 -18.900 1.00 67.94 192 ASP A C 1
ATOM 1446 O O . ASP A 1 192 ? 10.861 20.835 -18.621 1.00 67.94 192 ASP A O 1
ATOM 1450 N N . SER A 1 193 ? 8.660 20.708 -18.252 1.00 77.19 193 SER A N 1
ATOM 1451 C CA . SER A 1 193 ? 8.624 21.820 -17.297 1.00 77.19 193 SER A CA 1
ATOM 1452 C C . SER A 1 193 ? 8.738 21.337 -15.852 1.00 77.19 193 SER A C 1
ATOM 1454 O O . SER A 1 193 ? 7.752 21.206 -15.123 1.00 77.19 193 SER A O 1
ATOM 1456 N N . HIS A 1 194 ? 9.978 21.125 -15.408 1.00 76.38 194 HIS A N 1
ATOM 1457 C CA . HIS A 1 194 ? 10.286 20.759 -14.021 1.00 76.38 194 HIS A CA 1
ATOM 1458 C C . HIS A 1 194 ? 9.748 21.797 -13.018 1.00 76.38 194 HIS A C 1
ATOM 1460 O O . HIS A 1 194 ? 9.247 21.436 -11.955 1.00 76.38 194 HIS A O 1
ATOM 1466 N N . THR A 1 195 ? 9.768 23.085 -13.376 1.00 80.31 195 THR A N 1
ATOM 1467 C CA . THR A 1 195 ? 9.239 24.171 -12.538 1.00 80.31 195 THR A CA 1
ATOM 1468 C C . THR A 1 195 ? 7.731 24.044 -12.317 1.00 80.31 195 THR A C 1
ATOM 1470 O O . THR A 1 195 ? 7.270 24.202 -11.189 1.00 80.31 195 THR A O 1
ATOM 1473 N N . ALA A 1 196 ? 6.954 23.715 -13.355 1.00 79.19 196 ALA A N 1
ATOM 1474 C CA . ALA A 1 196 ? 5.502 23.563 -13.232 1.00 79.19 196 ALA A CA 1
ATOM 1475 C C . ALA A 1 196 ? 5.120 22.403 -12.297 1.00 79.19 196 ALA A C 1
ATOM 1477 O O . ALA A 1 196 ? 4.193 22.528 -11.497 1.00 79.19 196 ALA A O 1
ATOM 1478 N N . GLN A 1 197 ? 5.873 21.303 -12.345 1.00 77.12 197 GLN A N 1
ATOM 1479 C CA . GLN A 1 197 ? 5.661 20.151 -11.467 1.00 77.12 197 GLN A CA 1
ATOM 1480 C C . GLN A 1 197 ? 5.964 20.480 -10.004 1.00 77.12 197 GLN A C 1
ATOM 1482 O O . GLN A 1 197 ? 5.180 20.131 -9.126 1.00 77.12 197 GLN A O 1
ATOM 1487 N N . VAL A 1 198 ? 7.069 21.187 -9.737 1.00 81.31 198 VAL A N 1
ATOM 1488 C CA . VAL A 1 198 ? 7.426 21.612 -8.374 1.00 81.31 198 VAL A CA 1
ATOM 1489 C C . VAL A 1 198 ? 6.382 22.578 -7.820 1.00 81.31 198 VAL A C 1
ATOM 1491 O O . VAL A 1 198 ? 5.938 22.404 -6.688 1.00 81.31 198 VAL A O 1
ATOM 1494 N N . VAL A 1 199 ? 5.939 23.556 -8.615 1.00 85.62 199 VAL A N 1
ATOM 1495 C CA . VAL A 1 199 ? 4.904 24.514 -8.198 1.00 85.62 199 VAL A CA 1
ATOM 1496 C C . VAL A 1 199 ? 3.597 23.797 -7.859 1.00 85.62 199 VAL A C 1
ATOM 1498 O O . VAL A 1 199 ? 3.005 24.078 -6.818 1.00 85.62 199 VAL A O 1
ATOM 1501 N N . TYR A 1 200 ? 3.167 22.842 -8.688 1.00 84.88 200 TYR A N 1
ATOM 1502 C CA . TYR A 1 200 ? 1.958 22.068 -8.417 1.00 84.88 200 TYR A CA 1
ATOM 1503 C C . TYR A 1 200 ? 2.104 21.193 -7.163 1.00 84.88 200 TYR A C 1
ATOM 1505 O O . TYR A 1 200 ? 1.224 21.203 -6.304 1.00 84.88 200 TYR A O 1
ATOM 1513 N N . ALA A 1 201 ? 3.229 20.487 -7.011 1.00 82.62 201 ALA A N 1
ATOM 1514 C CA . ALA A 1 201 ? 3.479 19.623 -5.860 1.00 82.62 201 ALA A CA 1
ATOM 1515 C C . ALA A 1 201 ? 3.530 20.413 -4.542 1.00 82.62 201 ALA A C 1
ATOM 1517 O O . ALA A 1 201 ? 2.904 20.015 -3.559 1.00 82.62 201 ALA A O 1
ATOM 1518 N N . VAL A 1 202 ? 4.220 21.559 -4.527 1.00 85.19 202 VAL A N 1
ATOM 1519 C CA . VAL A 1 202 ? 4.282 22.452 -3.360 1.00 85.19 202 VAL A CA 1
ATOM 1520 C C . VAL A 1 202 ? 2.909 23.058 -3.074 1.00 85.19 202 VAL A C 1
ATOM 1522 O O . VAL A 1 202 ? 2.481 23.068 -1.923 1.00 85.19 202 VAL A O 1
ATOM 1525 N N . GLY A 1 203 ? 2.184 23.506 -4.102 1.00 86.88 203 GLY A N 1
ATOM 1526 C CA . GLY A 1 203 ? 0.831 24.042 -3.947 1.00 86.88 203 GLY A CA 1
ATOM 1527 C C . GLY A 1 203 ? -0.139 23.020 -3.353 1.00 86.88 203 GLY A C 1
ATOM 1528 O O . GLY A 1 203 ? -0.856 23.331 -2.403 1.00 86.88 203 GLY A O 1
ATOM 1529 N N . ALA A 1 204 ? -0.112 21.781 -3.850 1.00 84.69 204 ALA A N 1
ATOM 1530 C CA . ALA A 1 204 ? -0.899 20.680 -3.307 1.00 84.69 204 ALA A CA 1
ATOM 1531 C C . ALA A 1 204 ? -0.508 20.363 -1.855 1.00 84.69 204 ALA A C 1
ATOM 1533 O O . ALA A 1 204 ? -1.386 20.196 -1.013 1.00 84.69 204 ALA A O 1
ATOM 1534 N N . ALA A 1 205 ? 0.789 20.334 -1.532 1.00 84.12 205 ALA A N 1
ATOM 1535 C CA . ALA A 1 205 ? 1.261 20.084 -0.171 1.00 84.12 205 ALA A CA 1
ATOM 1536 C C . ALA A 1 205 ? 0.807 21.171 0.818 1.00 84.12 205 ALA A C 1
ATOM 1538 O O . ALA A 1 205 ? 0.342 20.850 1.913 1.00 84.12 205 ALA A O 1
ATOM 1539 N N . VAL A 1 206 ? 0.893 22.449 0.431 1.00 87.25 206 VAL A N 1
ATOM 1540 C CA . VAL A 1 206 ? 0.424 23.575 1.253 1.00 87.25 206 VAL A CA 1
ATOM 1541 C C . VAL A 1 206 ? -1.089 23.500 1.448 1.00 87.25 206 VAL A C 1
ATOM 1543 O O . VAL A 1 206 ? -1.555 23.601 2.579 1.00 87.25 206 VAL A O 1
ATOM 1546 N N . LEU A 1 207 ? -1.852 23.262 0.377 1.00 88.00 207 LEU A N 1
ATOM 1547 C CA . LEU A 1 207 ? -3.308 23.127 0.442 1.00 88.00 207 LEU A CA 1
ATOM 1548 C C . LEU A 1 207 ? -3.730 21.995 1.388 1.00 88.00 207 LEU A C 1
ATOM 1550 O O . LEU A 1 207 ? -4.569 22.206 2.260 1.00 88.00 207 LEU A O 1
ATOM 1554 N N . LEU A 1 208 ? -3.126 20.813 1.249 1.00 85.88 208 LEU A N 1
ATOM 1555 C CA . LEU A 1 208 ? -3.418 19.670 2.113 1.00 85.88 208 LEU A CA 1
ATOM 1556 C C . LEU A 1 208 ? -3.018 19.927 3.568 1.00 85.88 208 LEU A C 1
ATOM 1558 O O . LEU A 1 208 ? -3.770 19.568 4.466 1.00 85.88 208 LEU A O 1
ATOM 1562 N N . SER A 1 209 ? -1.884 20.593 3.803 1.00 84.69 209 SER A N 1
ATOM 1563 C CA . SER A 1 209 ? -1.452 20.953 5.158 1.00 84.69 209 SER A CA 1
ATOM 1564 C C . SER A 1 209 ? -2.435 21.917 5.816 1.00 84.69 209 SER A C 1
ATOM 1566 O O . SER A 1 209 ? -2.790 21.716 6.966 1.00 84.69 209 SER A O 1
ATOM 1568 N N . VAL A 1 210 ? -2.922 22.928 5.088 1.00 86.44 210 VAL A N 1
ATOM 1569 C CA . VAL A 1 210 ? -3.921 23.878 5.606 1.00 86.44 210 VAL A CA 1
ATOM 1570 C C . VAL A 1 210 ? -5.250 23.186 5.901 1.00 86.44 210 VAL A C 1
ATOM 1572 O O . VAL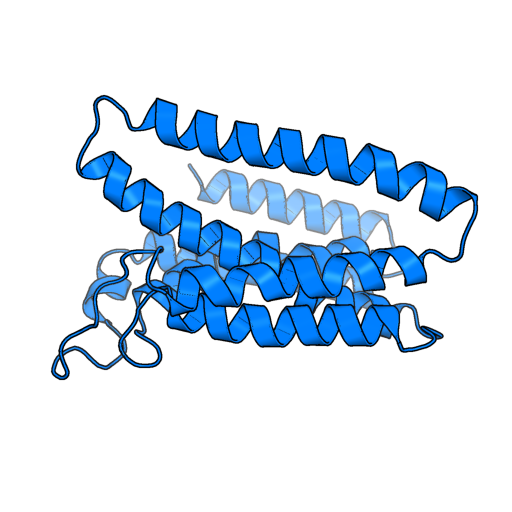 A 1 210 ? -5.873 23.494 6.904 1.00 86.44 210 VAL A O 1
ATOM 1575 N N . LEU A 1 211 ? -5.676 22.243 5.058 1.00 82.88 211 LEU A N 1
ATOM 1576 C CA . LEU A 1 211 ? -6.916 21.487 5.265 1.00 82.88 211 LEU A CA 1
ATOM 1577 C C . LEU A 1 211 ? -6.834 20.466 6.410 1.00 82.88 211 LEU A C 1
ATOM 1579 O O . LEU A 1 211 ? -7.872 19.967 6.841 1.00 82.88 211 LEU A O 1
ATOM 1583 N N . ALA A 1 212 ? -5.627 20.111 6.856 1.00 75.62 212 ALA A N 1
ATOM 1584 C CA . ALA A 1 212 ? -5.412 19.155 7.937 1.00 75.62 212 ALA A CA 1
ATOM 1585 C C . ALA A 1 212 ? -5.524 19.778 9.344 1.00 75.62 212 ALA A C 1
ATOM 1587 O O . ALA A 1 212 ? -5.666 19.023 10.309 1.00 75.62 212 ALA A O 1
ATOM 1588 N N . PHE A 1 213 ? -5.446 21.110 9.461 1.00 66.69 213 PHE A N 1
ATOM 1589 C CA . PHE A 1 213 ? -5.569 21.872 10.713 1.00 66.69 213 PHE A CA 1
ATOM 1590 C C . PHE A 1 213 ? -6.933 22.563 10.820 1.00 66.69 213 PHE A C 1
ATOM 1592 O O . PHE A 1 213 ? -7.420 22.683 11.967 1.00 66.69 213 PHE A O 1
#

Radius of gyration: 19.04 Å; chains: 1; bounding box: 55×42×51 Å

Organism: Hemiselmis andersenii (NCBI:txid464988)

pLDDT: mean 84.34, std 6.59, range [51.62, 93.69]

Sequence (213 aa):
LMGAISATPWAIKGAIGVVSDAYPLLGYHKSSYILCVAVVGTAAFALLAGLDISSPTMASVLFFFTNFEIATCDLLCEGKYAEKMQEKPKTGSTMVSYVWGLIQFGSLVAALFVGPIADAYNPQVIFWFCVPLAASVVVPTFLGYLGDQRVTNDRRGIDWPLLRKHPYVVAYSLIMAACAFGNGAVGVTMFDSHTAQVVYAVGAAVLLSVLAF

Secondary structure (DSSP, 8-state):
-HHHHHHHHHHHHHHHHHHHHHS-BTTBSSHHHHHHHHHHHHHHHHHHHHS----HHHHHHHHHHHHHHHHHHHHHHHHHHHHHHHH-GGGHHHHHHHHHHHHHHHHHHHHHHHHHHHHHS-THHHHHHHHHHHHTTHHHHHTTTT-PPPPPGGG-S--HHHHHH-HHHHHHHHHHHHHHHHHHHHHHH-SS-HHHHHHHHHHHHHHHHHHH-

Foldseek 3Di:
DLVLLLLLLLLLLLVLLLCLCQAADVQFSQLVQLLVLLVQLLVLLVCLLPDDPPDSVSVSVSSNSVNNNVSSNVSSLVVLLVVVCVVPVVCSVVVVVVVVVVVVVVVVVLCVVQVVCVVPHPSSVSSVVVSVVSNVSNVCSVVCVSVTDGHDPVSRDGNPVVCVVCVLSNVLSVLSSVLSVVLVVCCVPVVPCPPVSVVSNVVSVVVSVVSVD